Protein AF-A0A975JAB8-F1 (afdb_monomer_lite)

Foldseek 3Di:
DAQWFALVVLVVQLLDDPALCLLLLVLLLRVQWDWDQDPPVRATWTWRAQLDPDLLSVLVVSCVSQVLPPDSVSNSVSQVVCVVVVQWDQDPVRSTIIGPCRSCCVPRNIFGRAPVSRDNVLNPDTSLLNSVLSVVSSVCRDPVCVVVLKDKFQLVPCPDVNCSSNVDNPLVVSLVVCCVSQVVFWDWPLVVVLVVVLVVCVVPDDPVVSVVSNVRSSRMTITHGDPRRVHGPPPPCPLVNLLVVLCVLVVPLSVVLVVVLVPDDPLLVVQCDSQLSSLLSVLCVPPDPVVSVVLSVVVSVVSVVDNHDPHNNVVSNVSSVVVVVVD

Secondary structure (DSSP, 8-state):
--SEEEHHHHHHHHH--S-TTHHHHHHHHHHH-EEEE-TTT--EEEEEE-SS--HHHHHHHHHHH-TT---HHHHHHHHHHHHHTTSEEEETTTTEEEETT-GGGGTT-EEEPBGGGGSHHHHHS-HHHHHHHHHHHHHHHSHHHHHH-SEEEETT-TTSHHHHHHT-S-HHHHHHHHHHHHHHHEEE-HHHHHHHHHHHHHTTS-HHHHHHHHHHHTTEEEEEE-HHHH-BS-----HHHHHHHHHHHSHHHHHHHHHHHHTS-HHHHHHS-HHHHHHHHHHTTTS-HHHHHHHHHHHHHHHHH-S--S-HHHHHHHHHHHHHH--

Structure (mmCIF, N/CA/C/O backbone):
data_AF-A0A975JAB8-F1
#
_entry.id   AF-A0A975JAB8-F1
#
loop_
_atom_site.group_PDB
_atom_site.id
_atom_site.type_symbol
_atom_site.label_atom_id
_atom_site.label_alt_id
_atom_site.label_comp_id
_atom_site.label_asym_id
_atom_site.label_entity_id
_atom_site.label_seq_id
_atom_site.pdbx_PDB_ins_code
_atom_site.Cartn_x
_atom_site.Cartn_y
_atom_site.Cartn_z
_atom_site.occupancy
_atom_site.B_iso_or_equiv
_atom_site.auth_seq_id
_atom_site.auth_comp_id
_atom_site.auth_asym_id
_atom_site.auth_atom_id
_atom_site.pdbx_PDB_model_num
ATOM 1 N N . MET A 1 1 ? 7.481 4.146 -10.367 1.00 67.38 1 MET A N 1
ATOM 2 C CA . MET A 1 1 ? 7.227 3.716 -8.978 1.00 67.38 1 MET A CA 1
ATOM 3 C C . MET A 1 1 ? 5.938 4.337 -8.495 1.00 67.38 1 MET A C 1
ATOM 5 O O . MET A 1 1 ? 5.875 5.558 -8.348 1.00 67.38 1 MET A O 1
ATOM 9 N N . ALA A 1 2 ? 4.907 3.520 -8.295 1.00 77.56 2 ALA A N 1
ATOM 10 C CA . ALA A 1 2 ? 3.642 4.013 -7.774 1.00 77.56 2 ALA A CA 1
ATOM 11 C C . ALA A 1 2 ? 3.802 4.462 -6.313 1.00 77.56 2 ALA A C 1
ATOM 13 O O . ALA A 1 2 ? 4.520 3.863 -5.513 1.00 77.56 2 ALA A O 1
ATOM 14 N N . THR A 1 3 ? 3.120 5.547 -5.959 1.00 85.62 3 THR A N 1
ATOM 15 C CA . THR A 1 3 ? 3.057 6.080 -4.582 1.00 85.62 3 THR A CA 1
ATOM 16 C C . THR A 1 3 ? 1.686 5.852 -3.948 1.00 85.62 3 THR A C 1
ATOM 18 O O . THR A 1 3 ? 1.425 6.271 -2.819 1.00 85.62 3 THR A O 1
ATOM 21 N N . LYS A 1 4 ? 0.803 5.197 -4.697 1.00 91.31 4 LYS A N 1
ATOM 22 C CA . LYS A 1 4 ? -0.622 5.034 -4.452 1.00 91.31 4 LYS A CA 1
ATOM 23 C C . LYS A 1 4 ? -1.028 3.641 -4.918 1.00 91.31 4 LYS A C 1
ATOM 25 O O . LYS A 1 4 ? -0.353 3.100 -5.786 1.00 91.31 4 LYS A O 1
ATOM 30 N N . ILE A 1 5 ? -2.105 3.107 -4.357 1.00 93.62 5 ILE A N 1
ATOM 31 C CA . ILE A 1 5 ? -2.809 1.902 -4.824 1.00 93.62 5 ILE A CA 1
ATOM 32 C C . ILE A 1 5 ? -4.308 2.198 -4.906 1.00 93.62 5 ILE A C 1
ATOM 34 O O . ILE A 1 5 ? -4.789 3.071 -4.176 1.00 93.62 5 ILE A O 1
ATOM 38 N N . SER A 1 6 ? -5.039 1.499 -5.778 1.00 94.44 6 SER A N 1
ATOM 39 C CA . SER A 1 6 ? -6.499 1.634 -5.851 1.00 94.44 6 SER A CA 1
ATOM 40 C C . SER A 1 6 ? -7.159 1.185 -4.542 1.00 94.44 6 SER A C 1
ATOM 42 O O . SER A 1 6 ? -6.658 0.303 -3.833 1.00 94.44 6 SER A O 1
ATOM 44 N N . ILE A 1 7 ? -8.271 1.837 -4.193 1.00 93.12 7 ILE A N 1
ATOM 45 C CA . ILE A 1 7 ? -9.062 1.501 -3.000 1.00 93.12 7 ILE A CA 1
ATOM 46 C C . ILE A 1 7 ? -9.568 0.056 -3.067 1.00 93.12 7 ILE A C 1
ATOM 48 O O . ILE A 1 7 ? -9.472 -0.667 -2.076 1.00 93.12 7 ILE A O 1
ATOM 52 N N . ASP A 1 8 ? -10.014 -0.387 -4.238 1.00 92.94 8 ASP A N 1
ATOM 53 C CA . ASP A 1 8 ? -10.517 -1.742 -4.455 1.00 92.94 8 ASP A CA 1
ATOM 54 C C . ASP A 1 8 ? -9.488 -2.807 -4.094 1.00 92.94 8 ASP A C 1
ATOM 56 O O . ASP A 1 8 ? -9.777 -3.723 -3.321 1.00 92.94 8 ASP A O 1
ATOM 60 N N . HIS A 1 9 ? -8.247 -2.646 -4.553 1.00 94.12 9 HIS A N 1
ATOM 61 C CA . HIS A 1 9 ? -7.166 -3.532 -4.141 1.00 94.12 9 HIS A CA 1
ATOM 62 C C . HIS A 1 9 ? -6.904 -3.477 -2.646 1.00 94.12 9 HIS A C 1
ATOM 64 O O . HIS A 1 9 ? -6.699 -4.520 -2.026 1.00 94.12 9 HIS A O 1
ATOM 70 N N . ALA A 1 10 ? -6.909 -2.280 -2.053 1.00 92.50 10 ALA A N 1
ATOM 71 C CA . ALA A 1 10 ? -6.705 -2.151 -0.619 1.00 92.50 10 ALA A CA 1
ATOM 72 C C . ALA A 1 10 ? -7.740 -2.983 0.155 1.00 92.50 10 ALA A C 1
ATOM 74 O O . ALA A 1 10 ? -7.367 -3.735 1.054 1.00 92.50 10 ALA A O 1
ATOM 75 N N . LEU A 1 11 ? -9.014 -2.921 -0.239 1.00 91.81 11 LEU A N 1
ATOM 76 C CA . LEU A 1 11 ? -10.089 -3.686 0.388 1.00 91.81 11 LEU A CA 1
ATOM 77 C C . LEU A 1 11 ? -9.964 -5.194 0.129 1.00 91.81 11 LEU A C 1
ATOM 79 O O . LEU A 1 11 ? -10.059 -5.975 1.078 1.00 91.81 11 LEU A O 1
ATOM 83 N N . GLN A 1 12 ? -9.700 -5.613 -1.112 1.00 92.69 12 GLN A N 1
ATOM 84 C CA . GLN A 1 12 ? -9.538 -7.030 -1.465 1.00 92.69 12 GLN A CA 1
ATOM 85 C C . GLN A 1 12 ? -8.388 -7.686 -0.687 1.00 92.69 12 GLN A C 1
ATOM 87 O O . GLN A 1 12 ? -8.552 -8.756 -0.096 1.00 92.69 12 GLN A O 1
ATOM 92 N N . ILE A 1 13 ? -7.230 -7.024 -0.633 1.00 93.06 13 ILE A N 1
ATOM 93 C CA . ILE A 1 13 ? -6.029 -7.532 0.042 1.00 93.06 13 ILE A CA 1
ATOM 94 C C . ILE A 1 13 ? -6.221 -7.576 1.560 1.00 93.06 13 ILE A C 1
ATOM 96 O O . ILE A 1 13 ? -5.805 -8.533 2.212 1.00 93.06 13 ILE A O 1
ATOM 100 N N . VAL A 1 14 ? -6.872 -6.565 2.139 1.00 91.56 14 VAL A N 1
ATOM 101 C CA . VAL A 1 14 ? -7.159 -6.525 3.578 1.00 91.56 14 VAL A CA 1
ATOM 102 C C . VAL A 1 14 ? -8.147 -7.607 3.997 1.00 91.56 14 VAL A C 1
ATOM 104 O O . VAL A 1 14 ? -7.990 -8.197 5.069 1.00 91.56 14 VAL A O 1
ATOM 107 N N . LYS A 1 15 ? -9.161 -7.885 3.174 1.00 88.50 15 LYS A N 1
ATOM 108 C CA . LYS A 1 15 ? -10.188 -8.891 3.471 1.00 88.50 15 LYS A CA 1
ATOM 109 C C . LYS A 1 15 ? -9.686 -10.322 3.225 1.00 88.50 15 LYS A C 1
ATOM 111 O O . LYS A 1 15 ? -10.143 -11.235 3.913 1.00 88.50 15 LYS A O 1
ATOM 116 N N . ASN A 1 16 ? -8.681 -10.527 2.364 1.00 88.00 16 ASN A N 1
ATOM 117 C CA . ASN A 1 16 ? -8.061 -11.840 2.142 1.00 88.00 16 ASN A CA 1
ATOM 118 C C . ASN A 1 16 ? -7.331 -12.363 3.396 1.00 88.00 16 ASN A C 1
ATOM 120 O O . ASN A 1 16 ? -6.625 -11.623 4.083 1.00 88.00 16 ASN A O 1
ATOM 124 N N . ASN A 1 17 ? -7.504 -13.646 3.720 1.00 79.38 17 ASN A N 1
ATOM 125 C CA . ASN A 1 17 ? -6.961 -14.260 4.939 1.00 79.38 17 ASN A CA 1
ATOM 126 C C . ASN A 1 17 ? -5.954 -15.377 4.688 1.00 79.38 17 ASN A C 1
ATOM 128 O O . ASN A 1 17 ? -5.419 -15.923 5.650 1.00 79.38 17 ASN A O 1
ATOM 132 N N . ASP A 1 18 ? -5.688 -15.691 3.428 1.00 78.19 18 ASP A N 1
ATOM 133 C CA . ASP A 1 18 ? -4.977 -16.908 3.054 1.00 78.19 18 ASP A CA 1
ATOM 134 C C . ASP A 1 18 ? -3.487 -16.779 3.372 1.00 78.19 18 ASP A C 1
ATOM 136 O O . ASP A 1 18 ? -2.836 -17.740 3.781 1.00 78.19 18 ASP A O 1
ATOM 140 N N . HIS A 1 19 ? -2.936 -15.562 3.259 1.00 82.06 19 HIS A N 1
ATOM 141 C CA . HIS A 1 19 ? -1.524 -15.315 3.533 1.00 82.06 19 HIS A CA 1
ATOM 142 C C . HIS A 1 19 ? -1.248 -14.047 4.339 1.00 82.06 19 HIS A C 1
ATOM 144 O O . HIS A 1 19 ? -1.460 -12.916 3.911 1.00 82.06 19 HIS A O 1
ATOM 150 N N . HIS A 1 20 ? -0.612 -14.247 5.494 1.00 81.81 20 HIS A N 1
ATOM 151 C CA . HIS A 1 20 ? -0.299 -13.196 6.461 1.00 81.81 20 HIS A CA 1
ATOM 152 C C . HIS A 1 20 ? 0.729 -12.139 5.994 1.00 81.81 20 HIS A C 1
ATOM 154 O O . HIS A 1 20 ? 0.920 -11.137 6.684 1.00 81.81 20 HIS A O 1
ATOM 160 N N . LYS A 1 21 ? 1.419 -12.358 4.863 1.00 93.25 21 LYS A N 1
ATOM 161 C CA . LYS A 1 21 ? 2.354 -11.389 4.250 1.00 93.25 21 LYS A CA 1
ATOM 162 C C . LYS A 1 21 ? 1.867 -10.828 2.909 1.00 93.25 21 LYS A C 1
ATOM 164 O O . LYS A 1 21 ? 2.632 -10.161 2.215 1.00 93.25 21 LYS A O 1
ATOM 169 N N . LEU A 1 22 ? 0.613 -11.095 2.536 1.00 95.44 22 LEU A N 1
ATOM 170 C CA . LEU A 1 22 ? 0.056 -10.662 1.254 1.00 95.44 22 LEU A CA 1
ATOM 171 C C . LEU A 1 22 ? 0.097 -9.133 1.108 1.00 95.44 22 LEU A C 1
ATOM 173 O O . LEU A 1 22 ? 0.532 -8.637 0.073 1.00 95.44 22 LEU A O 1
ATOM 177 N N . ILE A 1 23 ? -0.261 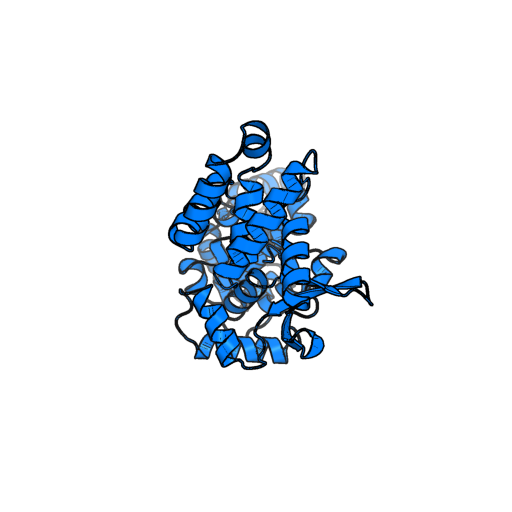-8.402 2.173 1.00 95.75 23 ILE A N 1
ATOM 178 C CA . ILE A 1 23 ? -0.204 -6.931 2.227 1.00 95.75 23 ILE A CA 1
ATOM 179 C C . ILE A 1 23 ? 1.218 -6.426 1.939 1.00 95.75 23 ILE A C 1
ATOM 181 O O . ILE A 1 23 ? 1.395 -5.499 1.153 1.00 95.75 23 ILE A O 1
ATOM 185 N N . ASP A 1 24 ? 2.240 -7.037 2.547 1.00 95.81 24 ASP A N 1
ATOM 186 C CA . ASP A 1 24 ? 3.639 -6.635 2.365 1.00 95.81 24 ASP A CA 1
ATOM 187 C C . ASP A 1 24 ? 4.082 -6.818 0.909 1.00 95.81 24 ASP A C 1
ATOM 189 O O . ASP A 1 24 ? 4.604 -5.894 0.287 1.00 95.81 24 ASP A O 1
ATOM 193 N N . VAL A 1 25 ? 3.837 -8.007 0.349 1.00 96.88 25 VAL A N 1
ATOM 194 C CA . VAL A 1 25 ? 4.240 -8.346 -1.022 1.0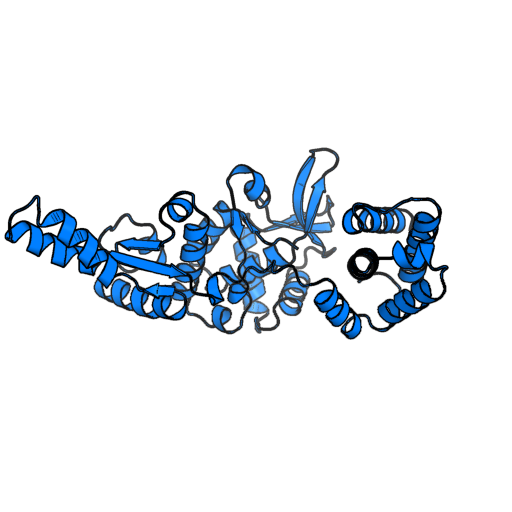0 96.88 25 VAL A CA 1
ATOM 195 C C . VAL A 1 25 ? 3.501 -7.475 -2.038 1.00 96.88 25 VAL A C 1
ATOM 197 O O . VAL A 1 25 ? 4.132 -6.942 -2.950 1.00 96.88 25 VAL A O 1
ATOM 200 N N . PHE A 1 26 ? 2.196 -7.267 -1.852 1.00 97.12 26 PHE A N 1
ATOM 201 C CA . PHE A 1 26 ? 1.394 -6.398 -2.710 1.00 97.12 26 PHE A CA 1
ATOM 202 C C . PHE A 1 26 ? 1.882 -4.943 -2.683 1.00 97.12 26 PHE A C 1
ATOM 204 O O . PHE A 1 26 ? 2.084 -4.339 -3.735 1.00 97.12 26 PHE A O 1
ATOM 211 N N . ASN A 1 27 ? 2.157 -4.391 -1.497 1.00 96.06 27 ASN A N 1
ATOM 212 C CA . ASN A 1 27 ? 2.673 -3.026 -1.374 1.00 96.06 27 ASN A CA 1
ATOM 213 C C . ASN A 1 27 ? 4.026 -2.854 -2.070 1.00 96.06 27 ASN A C 1
ATOM 215 O O . ASN A 1 27 ? 4.275 -1.814 -2.683 1.00 96.06 27 ASN A O 1
ATOM 219 N N . VAL A 1 28 ? 4.901 -3.863 -1.997 1.00 96.12 28 VAL A N 1
ATOM 220 C CA . VAL A 1 28 ? 6.184 -3.846 -2.711 1.00 96.12 28 VAL A CA 1
ATOM 221 C C . VAL A 1 28 ? 5.964 -3.880 -4.216 1.00 96.12 28 VAL A C 1
ATOM 223 O O . VAL A 1 28 ? 6.536 -3.033 -4.894 1.00 96.12 28 VAL A O 1
ATOM 226 N N . LEU A 1 29 ? 5.110 -4.773 -4.729 1.00 96.69 29 LEU A N 1
ATOM 227 C CA . LEU A 1 29 ? 4.748 -4.825 -6.153 1.00 96.69 29 LEU A CA 1
ATOM 228 C C . LEU A 1 29 ? 4.231 -3.472 -6.654 1.00 96.69 29 LEU A C 1
ATOM 230 O O . LEU A 1 29 ? 4.738 -2.940 -7.640 1.00 96.69 29 LEU A O 1
ATOM 234 N N . ALA A 1 30 ? 3.280 -2.878 -5.934 1.00 95.31 30 ALA A N 1
ATOM 235 C CA . ALA A 1 30 ? 2.747 -1.567 -6.269 1.00 95.31 30 ALA A CA 1
ATOM 236 C C . ALA A 1 30 ? 3.852 -0.502 -6.292 1.00 95.31 30 ALA A C 1
ATOM 238 O O . ALA A 1 30 ? 4.004 0.205 -7.288 1.00 95.31 30 ALA A O 1
ATOM 239 N N . LYS A 1 31 ? 4.690 -0.433 -5.248 1.00 93.38 31 LYS A N 1
ATOM 240 C CA . LYS A 1 31 ? 5.813 0.515 -5.171 1.00 93.38 31 LYS A CA 1
ATOM 241 C C . LYS A 1 31 ? 6.747 0.399 -6.378 1.00 93.38 31 LYS A C 1
ATOM 243 O O . LYS A 1 31 ? 7.151 1.423 -6.928 1.00 93.38 31 LYS A O 1
ATOM 248 N N . ILE A 1 32 ? 7.109 -0.819 -6.779 1.00 92.75 32 ILE A N 1
ATOM 249 C CA . ILE A 1 32 ? 8.094 -1.049 -7.847 1.00 92.75 32 ILE A CA 1
ATOM 250 C C . ILE A 1 32 ? 7.486 -0.939 -9.248 1.00 92.75 32 ILE A C 1
ATOM 252 O O . ILE A 1 32 ? 8.231 -0.784 -10.211 1.00 92.75 32 ILE A O 1
ATOM 256 N N . SER A 1 33 ? 6.155 -0.967 -9.362 1.00 92.56 33 SER A N 1
ATOM 257 C CA . SER A 1 33 ? 5.467 -0.804 -10.640 1.00 92.56 33 SER A CA 1
ATOM 258 C C . SER A 1 33 ? 5.686 0.585 -11.252 1.00 92.56 33 SER A C 1
ATOM 260 O O . SER A 1 33 ? 5.832 1.611 -10.565 1.00 92.56 33 SER A O 1
ATOM 262 N N . SER A 1 34 ? 5.707 0.614 -12.577 1.00 87.75 34 SER A N 1
ATOM 263 C CA . SER A 1 34 ? 5.726 1.817 -13.398 1.00 87.75 34 SER A CA 1
ATOM 264 C C . SER A 1 34 ? 4.388 1.963 -14.104 1.00 87.75 34 SER A C 1
ATOM 266 O O . SER A 1 34 ? 3.833 0.979 -14.586 1.00 87.75 34 SER A O 1
ATOM 268 N N . GLN A 1 35 ? 3.883 3.194 -14.151 1.00 86.56 35 GLN A N 1
ATOM 269 C CA . GLN A 1 35 ? 2.728 3.530 -14.969 1.00 86.56 35 GLN A CA 1
ATOM 270 C C . GLN A 1 35 ? 3.180 3.592 -16.428 1.00 86.56 35 GLN A C 1
ATOM 272 O O . GLN A 1 35 ? 4.141 4.293 -16.747 1.00 86.56 35 GLN A O 1
ATOM 277 N N . TYR A 1 36 ? 2.504 2.843 -17.282 1.00 82.50 36 TYR A N 1
ATOM 278 C CA . TYR A 1 36 ? 2.692 2.808 -18.721 1.00 82.50 36 TYR A CA 1
ATOM 279 C C . TYR A 1 36 ? 1.357 3.144 -19.368 1.00 82.50 36 TYR A C 1
ATOM 281 O O . TYR A 1 36 ? 0.350 2.541 -19.016 1.00 82.50 36 TYR A O 1
ATOM 289 N N . LYS A 1 37 ? 1.343 4.100 -20.291 1.00 81.88 37 LYS A N 1
ATOM 290 C CA . LYS A 1 37 ? 0.144 4.425 -21.055 1.00 81.88 37 LYS A CA 1
ATOM 291 C C . LYS A 1 37 ? 0.246 3.736 -22.406 1.00 81.88 37 LYS A C 1
ATOM 293 O O . LYS A 1 37 ? 1.224 3.953 -23.112 1.00 81.88 37 LYS A O 1
ATOM 298 N N . GLU A 1 38 ? -0.727 2.900 -22.729 1.00 78.31 38 GLU A N 1
ATOM 299 C CA . GLU A 1 38 ? -0.783 2.227 -24.025 1.00 78.31 38 GLU A CA 1
ATOM 300 C C . GLU A 1 38 ? -1.258 3.202 -25.104 1.00 78.31 38 GLU A C 1
ATOM 302 O O . GLU A 1 38 ? -2.258 3.898 -24.920 1.00 78.31 38 GLU A O 1
ATOM 307 N N . ASP A 1 39 ? -0.541 3.264 -26.225 1.00 75.25 39 ASP A N 1
ATOM 308 C CA . ASP A 1 39 ? -0.781 4.270 -27.263 1.00 75.25 39 ASP A CA 1
ATOM 309 C C . ASP A 1 39 ? -2.126 4.072 -27.983 1.00 75.25 39 ASP A C 1
ATOM 311 O O . ASP A 1 39 ? -2.816 5.050 -28.272 1.00 75.25 39 ASP A O 1
ATOM 315 N N . GLU A 1 40 ? -2.543 2.825 -28.214 1.00 77.00 40 GLU A N 1
ATOM 316 C CA . GLU A 1 40 ? -3.770 2.513 -28.959 1.00 77.00 40 GLU A CA 1
ATOM 317 C C . GLU A 1 40 ? -5.037 2.783 -28.141 1.00 77.00 40 GLU A C 1
ATOM 319 O O . GLU A 1 40 ? -5.957 3.462 -28.595 1.00 77.00 40 GLU A O 1
ATOM 324 N N . THR A 1 41 ? -5.091 2.264 -26.912 1.00 78.38 41 THR A N 1
ATOM 325 C CA . THR A 1 41 ? -6.294 2.345 -26.067 1.00 78.38 41 THR A CA 1
ATOM 326 C C . THR A 1 41 ? -6.291 3.547 -25.129 1.00 78.38 41 THR A C 1
ATOM 328 O O . THR A 1 41 ? -7.305 3.828 -24.488 1.00 78.38 41 THR A O 1
ATOM 331 N N . GLN A 1 42 ? -5.152 4.241 -25.013 1.00 79.12 42 GLN A N 1
ATOM 332 C CA . GLN A 1 42 ? -4.898 5.301 -24.034 1.00 79.12 42 GLN A CA 1
ATOM 333 C C . GLN A 1 42 ? -5.107 4.857 -22.576 1.00 79.12 42 GLN A C 1
ATOM 335 O O . GLN A 1 42 ? -5.239 5.710 -21.693 1.00 79.12 42 GLN A O 1
ATOM 340 N N . ARG A 1 43 ? -5.120 3.544 -22.310 1.00 79.31 43 ARG A N 1
ATOM 341 C CA . ARG A 1 43 ? -5.280 2.983 -20.967 1.00 79.31 43 ARG A CA 1
ATOM 342 C C . ARG A 1 43 ? -3.965 3.008 -20.207 1.00 79.31 43 ARG A C 1
ATOM 344 O O . ARG A 1 43 ? -2.892 2.781 -20.765 1.00 79.31 43 ARG A O 1
ATOM 351 N N . ASP A 1 44 ? -4.073 3.267 -18.911 1.00 83.75 44 ASP A N 1
ATOM 352 C CA . ASP A 1 44 ? -2.954 3.205 -17.986 1.00 83.75 44 ASP A CA 1
ATOM 353 C C . ASP A 1 44 ? -2.786 1.777 -17.454 1.00 83.75 44 ASP A C 1
ATOM 355 O O . ASP A 1 44 ? -3.711 1.164 -16.930 1.00 83.75 44 ASP A O 1
ATOM 359 N N . PHE A 1 45 ? -1.570 1.259 -17.549 1.00 85.75 45 PHE A N 1
ATOM 360 C CA . PHE A 1 45 ? -1.152 -0.029 -17.021 1.00 85.75 45 PHE A CA 1
ATOM 361 C C . PHE A 1 45 ? -0.089 0.166 -15.949 1.00 85.75 45 PHE A C 1
ATOM 363 O O . PHE A 1 45 ? 0.769 1.043 -16.043 1.00 85.75 45 PHE A O 1
ATOM 370 N N . PHE A 1 46 ? -0.104 -0.696 -14.938 1.00 92.19 46 PHE A N 1
ATOM 371 C CA . PHE A 1 46 ? 0.895 -0.697 -13.872 1.00 92.19 46 PHE A CA 1
ATOM 372 C C . PHE A 1 46 ? 1.748 -1.947 -13.994 1.00 92.19 46 PHE A C 1
ATOM 374 O O . PHE A 1 46 ? 1.296 -3.048 -13.682 1.00 92.19 46 PHE A O 1
ATOM 381 N N . ILE A 1 47 ? 2.971 -1.762 -14.487 1.00 91.19 47 ILE A N 1
ATOM 382 C CA . ILE A 1 47 ? 3.818 -2.841 -14.993 1.00 91.19 47 ILE A CA 1
ATOM 383 C C . ILE A 1 47 ? 5.110 -2.930 -14.189 1.00 91.19 47 ILE A C 1
ATOM 385 O O . ILE A 1 47 ? 5.723 -1.926 -13.823 1.00 91.19 47 ILE A O 1
ATOM 389 N N . ILE A 1 48 ? 5.549 -4.158 -13.946 1.00 93.44 48 ILE A N 1
ATOM 390 C CA . ILE A 1 48 ? 6.855 -4.504 -13.405 1.00 93.44 48 ILE A CA 1
ATOM 391 C C . ILE A 1 48 ? 7.597 -5.247 -14.511 1.00 93.44 48 ILE A C 1
ATOM 393 O O . ILE A 1 48 ? 7.330 -6.421 -14.778 1.00 93.44 48 ILE A O 1
ATOM 397 N N . PHE A 1 49 ? 8.510 -4.544 -15.177 1.00 86.12 49 PHE A N 1
ATOM 398 C CA . PHE A 1 49 ? 9.302 -5.115 -16.261 1.00 86.12 49 PHE A CA 1
ATOM 399 C C . PHE A 1 49 ? 10.234 -6.202 -15.722 1.00 86.12 49 PHE A C 1
ATOM 401 O O . PHE A 1 49 ? 11.049 -5.957 -14.830 1.00 86.12 49 PHE A O 1
ATOM 408 N N . SER A 1 50 ? 10.088 -7.412 -16.260 1.00 86.56 50 SER A N 1
ATOM 409 C CA . SER A 1 50 ? 10.913 -8.572 -15.905 1.00 86.56 50 SER A CA 1
ATOM 410 C C . SER A 1 50 ? 11.429 -9.337 -17.117 1.00 86.56 50 SER A C 1
ATOM 412 O O . SER A 1 50 ? 12.361 -10.115 -16.954 1.00 86.56 50 SER A O 1
ATOM 414 N N . HIS A 1 51 ? 10.831 -9.163 -18.304 1.00 85.81 51 HIS A N 1
ATOM 415 C CA . HIS A 1 51 ? 11.129 -9.930 -19.525 1.00 85.81 51 HIS A CA 1
ATOM 416 C C . HIS A 1 51 ? 10.979 -11.457 -19.380 1.00 85.81 51 HIS A C 1
ATOM 418 O O . HIS A 1 51 ? 11.401 -12.218 -20.242 1.00 85.81 51 HIS A O 1
ATOM 424 N N . THR A 1 52 ? 10.376 -11.914 -18.279 1.00 91.19 52 THR A N 1
ATOM 425 C CA . THR A 1 52 ? 10.043 -13.317 -18.023 1.00 91.19 52 THR A CA 1
ATOM 426 C C . THR A 1 52 ? 8.828 -13.422 -17.101 1.00 91.19 52 THR A C 1
ATOM 428 O O . THR A 1 52 ? 8.699 -12.666 -16.127 1.00 91.19 52 THR A O 1
ATOM 431 N N . ASP A 1 53 ? 7.980 -14.408 -17.378 1.00 93.50 53 ASP A N 1
ATOM 432 C CA . ASP A 1 53 ? 6.845 -14.872 -16.573 1.00 93.50 53 ASP A CA 1
ATOM 433 C C . ASP A 1 53 ? 7.272 -15.708 -15.347 1.00 93.50 53 ASP A C 1
ATOM 435 O O . ASP A 1 53 ? 6.453 -16.253 -14.606 1.00 93.50 53 ASP A O 1
ATOM 439 N N . SER A 1 54 ? 8.576 -15.810 -15.082 1.00 95.69 54 SER A N 1
ATOM 440 C CA . SER A 1 54 ? 9.098 -16.575 -13.959 1.00 95.69 54 SER A CA 1
ATOM 441 C C . SER A 1 54 ? 8.805 -15.900 -12.614 1.00 95.69 54 SER A C 1
ATOM 443 O O . SER A 1 54 ? 9.402 -14.877 -12.254 1.00 95.69 54 SER A O 1
ATOM 445 N N . LEU A 1 55 ? 7.978 -16.548 -11.786 1.00 96.38 55 LEU A N 1
ATOM 446 C CA . LEU A 1 55 ? 7.742 -16.146 -10.389 1.00 96.38 55 LEU A CA 1
ATOM 447 C C . LEU A 1 55 ? 9.027 -16.089 -9.558 1.00 96.38 55 LEU A C 1
ATOM 449 O O . LEU A 1 55 ? 9.126 -15.308 -8.608 1.00 96.38 55 LEU A O 1
ATOM 453 N N . TYR A 1 56 ? 10.024 -16.906 -9.902 1.00 94.31 56 TYR A N 1
ATOM 454 C CA . TYR A 1 56 ? 11.333 -16.868 -9.261 1.00 94.31 56 TYR A CA 1
ATOM 455 C C . TYR A 1 56 ? 12.044 -15.539 -9.526 1.00 94.31 56 TYR A C 1
ATOM 457 O O . TYR A 1 56 ? 12.574 -14.930 -8.592 1.00 94.31 56 TYR A O 1
ATOM 465 N N . HIS A 1 57 ? 12.019 -15.074 -10.776 1.00 92.81 57 HIS A N 1
ATOM 466 C CA . HIS A 1 57 ? 12.612 -13.798 -11.157 1.00 92.81 57 HIS A CA 1
ATOM 467 C C . HIS A 1 57 ? 11.878 -12.633 -10.483 1.00 92.81 57 HIS A C 1
ATOM 469 O O . HIS A 1 57 ? 12.516 -11.799 -9.839 1.00 92.81 57 HIS A O 1
ATOM 475 N N . LEU A 1 58 ? 10.541 -12.626 -10.514 1.00 95.31 58 LEU A N 1
ATOM 476 C CA . LEU A 1 58 ? 9.750 -11.605 -9.821 1.00 95.31 58 LEU A CA 1
ATOM 477 C C . LEU A 1 58 ? 10.025 -11.594 -8.307 1.00 95.31 58 LEU A C 1
ATOM 479 O O . LEU A 1 58 ? 10.218 -10.535 -7.709 1.00 95.31 58 LEU A O 1
ATOM 483 N N . SER A 1 59 ? 10.147 -12.773 -7.689 1.00 96.12 59 SER A N 1
ATOM 484 C CA . SER A 1 59 ? 10.501 -12.890 -6.270 1.00 96.12 59 SER A CA 1
ATOM 485 C C . SER A 1 59 ? 11.873 -12.286 -5.953 1.00 96.12 59 SER A C 1
ATOM 487 O O . SER A 1 59 ? 12.047 -11.690 -4.889 1.00 96.12 59 SER A O 1
ATOM 489 N N . LYS A 1 60 ? 12.855 -12.412 -6.858 1.00 92.94 60 LYS A N 1
ATOM 490 C CA . LYS A 1 60 ? 14.169 -11.766 -6.709 1.00 92.94 60 LYS A CA 1
ATOM 491 C C . LYS A 1 60 ? 14.068 -10.245 -6.773 1.00 92.94 60 LYS A C 1
ATOM 493 O O . LYS A 1 60 ? 14.699 -9.584 -5.950 1.00 92.94 60 LYS A O 1
ATOM 498 N N . ILE A 1 61 ? 13.276 -9.703 -7.701 1.00 92.69 61 ILE A N 1
ATOM 499 C CA . ILE A 1 61 ? 13.040 -8.254 -7.812 1.00 92.69 61 ILE A CA 1
ATOM 500 C C . ILE A 1 61 ? 12.435 -7.725 -6.504 1.00 92.69 61 ILE A C 1
ATOM 502 O O . ILE A 1 61 ? 12.972 -6.790 -5.912 1.00 92.69 61 ILE A O 1
ATOM 506 N N . ILE A 1 62 ? 11.385 -8.377 -5.995 1.00 95.00 62 ILE A N 1
ATOM 507 C CA . ILE A 1 62 ? 10.734 -8.010 -4.726 1.00 95.00 62 ILE A CA 1
ATOM 508 C C . ILE A 1 62 ? 11.731 -8.052 -3.569 1.00 95.00 62 ILE A C 1
ATOM 510 O O . ILE A 1 62 ? 11.818 -7.102 -2.798 1.00 95.00 62 ILE A O 1
ATOM 514 N N . LYS A 1 63 ? 12.526 -9.122 -3.461 1.00 93.12 63 LYS A N 1
ATOM 515 C CA . LYS A 1 63 ? 13.510 -9.271 -2.381 1.00 93.12 63 LYS A CA 1
ATOM 516 C C . LYS A 1 63 ? 14.625 -8.221 -2.445 1.00 93.12 63 LYS A C 1
ATOM 518 O O . LYS A 1 63 ? 15.102 -7.787 -1.402 1.00 93.12 63 LYS A O 1
ATOM 523 N N . LYS A 1 64 ? 15.027 -7.789 -3.645 1.00 90.50 64 LYS A N 1
ATOM 524 C CA . LYS A 1 64 ? 15.990 -6.692 -3.831 1.00 90.50 64 LYS A CA 1
ATOM 525 C C . LYS A 1 64 ? 15.429 -5.356 -3.330 1.00 90.50 64 LYS A C 1
ATOM 527 O O . LYS A 1 64 ? 16.159 -4.576 -2.730 1.00 90.50 64 LYS A O 1
ATOM 532 N N . GLU A 1 65 ? 14.142 -5.114 -3.556 1.00 88.56 65 GLU A N 1
ATOM 533 C CA . GLU A 1 65 ? 13.452 -3.872 -3.178 1.00 88.56 65 GLU A CA 1
ATOM 534 C C . GLU A 1 65 ? 12.961 -3.858 -1.720 1.00 88.56 65 GLU A C 1
ATOM 536 O O . GLU A 1 65 ? 12.756 -2.792 -1.132 1.00 88.56 65 GLU A O 1
ATOM 541 N N . ALA A 1 66 ? 12.799 -5.040 -1.126 1.00 92.06 66 ALA A N 1
ATOM 542 C CA . ALA A 1 66 ? 12.355 -5.264 0.242 1.00 92.06 66 ALA A CA 1
ATOM 543 C C . ALA A 1 66 ? 13.203 -6.361 0.921 1.00 92.06 66 ALA A C 1
ATOM 545 O O . ALA A 1 66 ? 12.720 -7.475 1.146 1.00 92.06 66 ALA A O 1
ATOM 546 N N . PRO A 1 67 ? 14.470 -6.066 1.275 1.00 89.50 67 PRO A N 1
ATOM 547 C CA . PRO A 1 67 ? 15.401 -7.060 1.822 1.00 89.50 67 PRO A CA 1
ATOM 548 C C . PRO A 1 67 ? 14.973 -7.625 3.186 1.00 89.50 67 PRO A C 1
ATOM 550 O O . PRO A 1 67 ? 15.398 -8.720 3.555 1.00 89.50 67 PRO A O 1
ATOM 553 N N . TYR A 1 68 ? 14.092 -6.924 3.908 1.00 90.25 68 TYR A N 1
ATOM 554 C CA . TYR A 1 68 ? 13.465 -7.410 5.141 1.00 90.25 68 TYR A CA 1
ATOM 555 C C . TYR A 1 68 ? 12.577 -8.652 4.920 1.00 90.25 68 TYR A C 1
ATOM 557 O O . TYR A 1 68 ? 12.377 -9.452 5.837 1.00 90.25 68 TYR A O 1
ATOM 565 N N . ILE A 1 69 ? 12.088 -8.887 3.694 1.00 92.25 69 ILE A N 1
ATOM 566 C CA . ILE A 1 69 ? 11.343 -10.103 3.344 1.00 92.25 69 ILE A CA 1
ATOM 567 C C . ILE A 1 69 ? 12.336 -11.240 3.069 1.00 92.25 69 ILE A C 1
ATOM 569 O O . ILE A 1 69 ? 12.779 -11.485 1.944 1.00 92.25 69 ILE A O 1
ATOM 573 N N . LYS A 1 70 ? 12.702 -11.968 4.127 1.00 85.94 70 LYS A N 1
ATOM 574 C CA . LYS A 1 70 ? 13.757 -12.995 4.059 1.00 85.94 70 LYS A CA 1
ATOM 575 C C . LYS A 1 70 ? 13.378 -14.200 3.185 1.00 85.94 70 LYS A C 1
ATOM 577 O O . LYS A 1 70 ? 14.208 -14.695 2.411 1.00 85.94 70 LYS A O 1
ATOM 582 N N . SER A 1 71 ? 12.135 -14.670 3.299 1.00 91.56 71 SER A N 1
ATOM 583 C CA . SER A 1 71 ? 11.669 -15.932 2.709 1.00 91.56 71 SER A CA 1
ATOM 584 C C . SER A 1 71 ? 11.167 -15.765 1.273 1.00 91.56 71 SER A C 1
ATOM 586 O O . SER A 1 71 ? 10.133 -15.147 1.022 1.00 91.56 71 SER A O 1
ATOM 588 N N . ARG A 1 72 ? 11.864 -16.399 0.320 1.00 92.81 72 ARG A N 1
ATOM 589 C CA . ARG A 1 72 ? 11.431 -16.477 -1.087 1.00 92.81 72 ARG A CA 1
ATOM 590 C C . ARG A 1 72 ? 10.131 -17.266 -1.238 1.00 92.81 72 ARG A C 1
ATOM 592 O O . ARG A 1 72 ? 9.283 -16.884 -2.039 1.00 92.81 72 ARG A O 1
ATOM 599 N N . THR A 1 73 ? 9.973 -18.341 -0.470 1.00 93.94 73 THR A N 1
ATOM 600 C CA . THR A 1 73 ? 8.768 -19.181 -0.479 1.00 93.94 73 THR A CA 1
ATOM 601 C C . THR A 1 73 ? 7.543 -18.367 -0.083 1.00 93.94 73 THR A C 1
ATOM 603 O O . THR A 1 73 ? 6.514 -18.440 -0.745 1.00 93.94 73 THR A O 1
ATOM 606 N N . THR A 1 74 ? 7.676 -17.510 0.933 1.00 93.81 74 THR A N 1
ATOM 607 C CA . THR A 1 74 ? 6.603 -16.605 1.360 1.00 93.81 74 THR A CA 1
ATOM 608 C C . THR A 1 74 ? 6.206 -15.641 0.246 1.00 93.81 74 THR A C 1
ATOM 610 O O . THR A 1 74 ? 5.016 -15.496 -0.020 1.00 93.81 74 THR A O 1
ATOM 613 N N . ILE A 1 75 ? 7.183 -15.038 -0.447 1.00 96.50 75 ILE A N 1
ATOM 614 C CA . ILE A 1 75 ? 6.916 -14.170 -1.605 1.00 96.50 75 ILE A CA 1
ATOM 615 C C . ILE A 1 75 ? 6.186 -14.956 -2.696 1.00 96.50 75 ILE A C 1
ATOM 617 O O . ILE A 1 75 ? 5.137 -14.528 -3.157 1.00 96.50 75 ILE A O 1
ATOM 621 N N . THR A 1 76 ? 6.702 -16.130 -3.065 1.00 96.25 76 THR A N 1
ATOM 622 C CA . THR A 1 76 ? 6.134 -16.957 -4.141 1.00 96.25 76 THR A CA 1
ATOM 623 C C . THR A 1 76 ? 4.687 -17.357 -3.845 1.00 96.25 76 THR A C 1
ATOM 625 O O . THR A 1 76 ? 3.848 -17.288 -4.737 1.00 96.25 76 THR A O 1
ATOM 628 N N . ASN A 1 77 ? 4.373 -17.725 -2.600 1.00 95.69 77 ASN A N 1
ATOM 629 C CA . ASN A 1 77 ? 3.006 -18.061 -2.200 1.00 95.69 77 ASN A CA 1
ATOM 630 C C . ASN A 1 77 ? 2.078 -16.847 -2.312 1.00 95.69 77 ASN A C 1
ATOM 632 O O . ASN A 1 77 ? 1.023 -16.958 -2.923 1.00 95.69 77 ASN A O 1
ATOM 636 N N . CYS A 1 78 ? 2.506 -15.674 -1.833 1.00 96.88 78 CYS A N 1
ATOM 637 C CA . CYS A 1 78 ? 1.719 -14.447 -1.980 1.00 96.88 78 CYS A CA 1
ATOM 638 C C . CYS A 1 78 ? 1.503 -14.078 -3.458 1.00 96.88 78 CYS A C 1
ATOM 640 O O . CYS A 1 78 ? 0.410 -13.667 -3.824 1.00 96.88 78 CYS A O 1
ATOM 642 N N . LEU A 1 79 ? 2.511 -14.258 -4.321 1.00 97.50 79 LEU A N 1
ATOM 643 C CA . LEU A 1 79 ? 2.372 -14.025 -5.762 1.00 97.50 79 LEU A CA 1
ATOM 644 C C . LEU A 1 79 ? 1.329 -14.949 -6.395 1.00 97.50 79 LEU A C 1
ATOM 646 O O . LEU A 1 79 ? 0.491 -14.478 -7.156 1.00 97.50 79 LEU A O 1
ATOM 650 N N . LYS A 1 80 ? 1.338 -16.241 -6.048 1.00 96.94 80 LYS A N 1
ATOM 651 C CA . LYS A 1 80 ? 0.309 -17.190 -6.500 1.00 96.94 80 LYS A CA 1
ATOM 652 C C . LYS A 1 80 ? -1.085 -16.765 -6.044 1.00 96.94 80 LYS A C 1
ATOM 654 O O . LYS A 1 80 ? -2.016 -16.809 -6.836 1.00 96.94 80 LYS A O 1
ATOM 659 N N . THR A 1 81 ? -1.228 -16.296 -4.806 1.00 97.00 81 THR A N 1
ATOM 660 C CA . THR A 1 81 ? -2.504 -15.766 -4.304 1.00 97.00 81 THR A CA 1
ATOM 661 C C . THR A 1 81 ? -2.965 -14.551 -5.096 1.00 97.00 81 THR A C 1
ATOM 663 O O . THR A 1 81 ? -4.120 -14.506 -5.492 1.00 97.00 81 THR A O 1
ATOM 666 N N . LEU A 1 82 ? -2.075 -13.600 -5.396 1.00 97.50 82 LEU A N 1
ATOM 667 C CA . LEU A 1 82 ? -2.415 -12.425 -6.208 1.00 97.50 82 LEU A CA 1
ATOM 668 C C . LEU A 1 82 ? -2.835 -12.795 -7.636 1.00 97.50 82 LEU A C 1
ATOM 670 O O . LEU A 1 82 ? -3.722 -12.149 -8.193 1.00 97.50 82 LEU A O 1
ATOM 674 N N . ILE A 1 83 ? -2.229 -13.836 -8.213 1.00 97.12 83 ILE A N 1
ATOM 675 C CA . ILE A 1 83 ? -2.635 -14.390 -9.511 1.00 97.12 83 ILE A CA 1
ATOM 676 C C . ILE A 1 83 ? -4.026 -15.019 -9.412 1.00 97.12 83 ILE A C 1
ATOM 678 O O . ILE A 1 83 ? -4.894 -14.708 -10.221 1.00 97.12 83 ILE A O 1
ATOM 682 N N . ASN A 1 84 ? -4.273 -15.836 -8.386 1.00 96.06 84 ASN A N 1
ATOM 683 C CA . ASN A 1 84 ? -5.581 -16.457 -8.161 1.00 96.06 84 ASN A CA 1
ATOM 684 C C . ASN A 1 84 ? -6.683 -15.419 -7.890 1.00 96.06 84 ASN A C 1
ATOM 686 O O . ASN A 1 84 ? -7.826 -15.618 -8.283 1.00 96.06 84 ASN A O 1
ATOM 690 N N . MET A 1 85 ? -6.338 -14.295 -7.255 1.00 95.69 85 MET A N 1
ATOM 691 C CA . MET A 1 85 ? -7.227 -13.145 -7.057 1.00 95.69 85 MET A CA 1
ATOM 692 C C . MET A 1 85 ? -7.423 -12.305 -8.328 1.00 95.69 85 MET A C 1
ATOM 694 O O . MET A 1 85 ? -8.147 -11.316 -8.286 1.00 95.69 85 MET A O 1
ATOM 698 N N . ASN A 1 86 ? -6.780 -12.661 -9.446 1.00 95.94 86 ASN A N 1
ATOM 699 C CA . ASN A 1 86 ? -6.817 -11.918 -10.707 1.00 95.94 86 ASN A CA 1
ATOM 700 C C . ASN A 1 86 ? -6.274 -10.477 -10.603 1.00 95.94 86 ASN A C 1
ATOM 702 O O . ASN A 1 86 ? -6.587 -9.627 -11.434 1.00 95.94 86 ASN A O 1
ATOM 706 N N . ILE A 1 87 ? -5.450 -10.202 -9.587 1.00 96.88 87 ILE A N 1
ATOM 707 C CA . ILE A 1 87 ? -4.799 -8.903 -9.369 1.00 96.88 87 ILE A CA 1
ATOM 708 C C . ILE A 1 87 ? -3.491 -8.831 -10.158 1.00 96.88 87 ILE A C 1
ATOM 710 O O . ILE A 1 87 ? -3.130 -7.779 -10.679 1.00 96.88 87 ILE A O 1
ATOM 714 N N . LEU A 1 88 ? -2.762 -9.944 -10.247 1.00 97.75 88 LEU A N 1
ATOM 715 C CA . LEU A 1 88 ? -1.454 -10.012 -10.889 1.00 97.75 88 LEU A CA 1
ATOM 716 C C . LEU A 1 88 ? -1.498 -10.977 -12.073 1.00 97.75 88 LEU A C 1
ATOM 718 O O . LEU A 1 88 ? -1.917 -12.119 -11.920 1.00 97.75 88 LEU A O 1
ATOM 722 N N . TYR A 1 89 ? -1.015 -10.553 -13.236 1.00 97.19 89 TYR A N 1
ATOM 723 C CA . TYR A 1 89 ? -0.852 -11.436 -14.393 1.00 97.19 89 TYR A CA 1
ATOM 724 C C . TYR A 1 89 ? 0.384 -11.047 -15.200 1.00 97.19 89 TYR A C 1
ATOM 726 O O . TYR A 1 89 ? 0.844 -9.908 -15.128 1.00 97.19 89 TYR A O 1
ATOM 734 N N . TYR A 1 90 ? 0.950 -11.989 -15.950 1.00 96.56 90 TYR A N 1
ATOM 735 C CA . TYR A 1 90 ? 2.035 -11.683 -16.876 1.00 96.56 90 TYR A CA 1
ATOM 736 C C . TYR A 1 90 ? 1.460 -11.318 -18.243 1.00 96.56 90 TYR A C 1
ATOM 738 O O . TYR A 1 90 ? 0.620 -12.046 -18.771 1.00 96.56 90 TYR A O 1
ATOM 746 N N . SER A 1 91 ? 1.903 -10.197 -18.810 1.00 91.50 91 SER A N 1
ATOM 747 C CA . SER A 1 91 ? 1.545 -9.789 -20.166 1.00 91.50 91 SER A CA 1
ATOM 748 C C . SER A 1 91 ? 2.761 -9.908 -21.075 1.00 91.50 91 SER A C 1
ATOM 750 O O . SER A 1 91 ? 3.766 -9.216 -20.890 1.00 91.50 91 SER A O 1
ATOM 752 N N . TYR A 1 92 ? 2.645 -10.778 -22.079 1.00 88.75 92 TYR A N 1
ATOM 753 C CA . TYR A 1 92 ? 3.672 -10.984 -23.098 1.00 88.75 92 TYR A CA 1
ATOM 754 C C . TYR A 1 92 ? 3.835 -9.764 -24.014 1.00 88.75 92 TYR A C 1
ATOM 756 O O . TYR A 1 92 ? 4.948 -9.474 -24.432 1.00 88.75 92 TYR A O 1
ATOM 764 N N . GLY A 1 93 ? 2.767 -8.996 -24.265 1.00 85.56 93 GLY A N 1
ATOM 765 C CA . GLY A 1 93 ? 2.836 -7.803 -25.121 1.00 85.56 93 GLY A CA 1
ATOM 766 C C . GLY A 1 93 ? 3.756 -6.709 -24.566 1.00 85.56 93 GLY A C 1
ATOM 767 O O . GLY A 1 93 ? 4.477 -6.060 -25.313 1.00 85.56 93 GLY A O 1
ATOM 768 N N . VAL A 1 94 ? 3.796 -6.556 -23.240 1.00 83.88 94 VAL A N 1
ATOM 769 C CA . VAL A 1 94 ? 4.653 -5.576 -22.540 1.00 83.88 94 VAL A CA 1
ATOM 770 C C . VAL A 1 94 ? 5.848 -6.226 -21.836 1.00 83.88 94 VAL A C 1
ATOM 772 O O . VAL A 1 94 ? 6.585 -5.552 -21.115 1.00 83.88 94 VAL A O 1
ATOM 775 N N . ASN A 1 95 ? 6.039 -7.539 -22.017 1.00 87.56 95 ASN A N 1
ATOM 776 C CA . ASN A 1 95 ? 7.100 -8.338 -21.400 1.00 87.56 95 ASN A CA 1
ATOM 777 C C . ASN A 1 95 ? 7.251 -8.103 -19.881 1.00 87.56 95 ASN A C 1
ATOM 779 O O . ASN A 1 95 ? 8.362 -8.002 -19.340 1.00 87.56 95 ASN A O 1
ATOM 783 N N . GLY A 1 96 ? 6.130 -8.022 -19.163 1.00 91.00 96 GLY A N 1
ATOM 784 C CA . GLY A 1 96 ? 6.119 -7.622 -17.758 1.00 91.00 96 GLY A CA 1
ATOM 785 C C . GLY A 1 96 ? 4.916 -8.120 -16.967 1.00 91.00 96 GLY A C 1
ATOM 786 O O . GLY A 1 96 ? 3.887 -8.514 -17.513 1.00 91.00 96 GLY A O 1
ATOM 787 N N . TRP A 1 97 ? 5.057 -8.080 -15.644 1.00 96.50 97 TRP A N 1
ATOM 788 C CA . TRP A 1 97 ? 3.972 -8.383 -14.715 1.00 96.50 97 TRP A CA 1
ATOM 789 C C . TRP A 1 97 ? 3.085 -7.162 -14.524 1.00 96.50 97 TRP A C 1
ATOM 791 O O . TRP A 1 97 ? 3.572 -6.099 -14.145 1.00 96.50 97 TRP A O 1
ATOM 801 N N . VAL A 1 98 ? 1.790 -7.322 -14.755 1.00 95.38 98 VAL A N 1
ATOM 802 C CA . VAL A 1 98 ? 0.800 -6.251 -14.708 1.00 95.38 98 VAL A CA 1
ATOM 803 C C . VAL A 1 98 ? -0.079 -6.405 -13.472 1.00 95.38 98 VAL A C 1
ATOM 805 O O . VAL A 1 98 ? -0.562 -7.499 -13.173 1.00 95.38 98 VAL A O 1
ATOM 808 N N . ILE A 1 99 ? -0.301 -5.293 -12.770 1.00 96.75 99 ILE A N 1
ATOM 809 C CA . ILE A 1 99 ? -1.267 -5.189 -11.673 1.00 96.75 99 ILE A CA 1
ATOM 810 C C . ILE A 1 99 ? -2.600 -4.712 -12.267 1.00 96.75 99 ILE A C 1
ATOM 812 O O . ILE A 1 99 ? -2.764 -3.531 -12.575 1.00 96.75 99 ILE A O 1
ATOM 816 N N . ARG A 1 100 ? -3.534 -5.641 -12.480 1.00 95.06 100 ARG A N 1
ATOM 817 C CA . ARG A 1 100 ? -4.860 -5.387 -13.071 1.00 95.06 100 ARG A CA 1
ATOM 818 C C . ARG A 1 100 ? -5.703 -4.508 -12.150 1.00 95.06 100 ARG A C 1
ATOM 820 O O . ARG A 1 100 ? -5.741 -4.808 -10.975 1.00 95.06 100 ARG A O 1
ATOM 827 N N . GLY A 1 101 ? -6.411 -3.493 -12.657 1.00 91.50 101 GLY A N 1
ATOM 828 C CA . GLY A 1 101 ? -7.336 -2.665 -11.855 1.00 91.50 101 GLY A CA 1
ATOM 829 C C . GLY A 1 101 ? -6.641 -1.638 -10.955 1.00 91.50 101 GLY A C 1
ATOM 830 O O . GLY A 1 101 ? -7.229 -1.059 -10.041 1.00 91.50 101 GLY A O 1
ATOM 831 N N . MET A 1 102 ? -5.343 -1.434 -11.162 1.00 92.19 102 MET A N 1
ATOM 832 C CA . MET A 1 102 ? -4.571 -0.432 -10.437 1.00 92.19 102 MET A CA 1
ATOM 833 C C . MET A 1 102 ? -4.860 0.984 -10.963 1.00 92.19 102 MET A C 1
ATOM 835 O O . MET A 1 102 ? -4.803 1.950 -10.207 1.00 92.19 102 MET A O 1
ATOM 839 N N . ASP A 1 103 ? -5.236 1.092 -12.235 1.00 89.25 103 ASP A N 1
ATOM 840 C CA . ASP A 1 103 ? -5.709 2.283 -12.939 1.00 89.25 103 ASP A CA 1
ATOM 841 C C . ASP A 1 103 ? -7.021 2.851 -12.383 1.00 89.25 103 ASP A C 1
ATOM 843 O O . ASP A 1 103 ? -7.197 4.070 -12.398 1.00 89.25 103 ASP A O 1
ATOM 847 N N . ASN A 1 104 ? -7.858 2.026 -11.741 1.00 90.69 104 ASN A N 1
ATOM 848 C CA . ASN A 1 104 ? -9.039 2.480 -10.990 1.00 90.69 104 ASN A CA 1
ATOM 849 C C . ASN A 1 104 ? -8.709 3.561 -9.952 1.00 90.69 104 ASN A C 1
ATOM 851 O O . ASN A 1 104 ? -9.561 4.354 -9.562 1.00 90.69 104 ASN A O 1
ATOM 855 N N . MET A 1 105 ? -7.450 3.656 -9.514 1.00 89.50 105 MET A N 1
ATOM 856 C CA . MET A 1 105 ? -7.010 4.715 -8.610 1.00 89.50 105 MET A CA 1
ATOM 857 C C . MET A 1 105 ? -7.217 6.137 -9.171 1.00 89.50 105 MET A C 1
ATOM 859 O O . MET A 1 105 ? -7.227 7.104 -8.403 1.00 89.50 105 MET A O 1
ATOM 863 N N . LEU A 1 106 ? -7.345 6.263 -10.497 1.00 84.88 106 LEU A N 1
ATOM 864 C CA . LEU A 1 106 ? -7.592 7.510 -11.219 1.00 84.88 106 LEU A CA 1
ATOM 865 C C . LEU A 1 106 ? -9.073 7.920 -11.192 1.00 84.88 106 LEU A C 1
ATOM 867 O O . LEU A 1 106 ? -9.363 9.112 -11.274 1.00 84.88 106 LEU A O 1
ATOM 871 N N . THR A 1 107 ? -9.991 6.963 -11.045 1.00 85.62 107 THR A N 1
ATOM 872 C CA . THR A 1 107 ? -11.447 7.171 -11.134 1.00 85.62 107 THR A CA 1
ATOM 873 C C . THR A 1 107 ? -12.157 6.953 -9.797 1.00 85.62 107 THR A C 1
ATOM 875 O O . THR A 1 107 ? -12.901 7.817 -9.339 1.00 85.62 107 THR A O 1
ATOM 878 N N . GLU A 1 108 ? -11.894 5.830 -9.135 1.00 85.31 108 GLU A N 1
ATOM 879 C CA . GLU A 1 108 ? -12.558 5.379 -7.900 1.00 85.31 108 GLU A CA 1
ATOM 880 C C . GLU A 1 108 ? -11.828 5.857 -6.637 1.00 85.31 108 GLU A C 1
ATOM 882 O O . GLU A 1 108 ? -12.380 5.894 -5.535 1.00 85.31 108 GLU A O 1
ATOM 887 N N . GLY A 1 109 ? -10.585 6.304 -6.807 1.00 87.81 109 GLY A N 1
ATOM 888 C CA . GLY A 1 109 ? -9.754 6.847 -5.748 1.00 87.81 109 GLY A CA 1
ATOM 889 C C . GLY A 1 109 ? -8.721 5.857 -5.228 1.00 87.81 109 GLY A C 1
ATOM 890 O O . GLY A 1 109 ? -8.621 4.699 -5.631 1.00 87.81 109 GLY A O 1
ATOM 891 N N . TYR A 1 110 ? -7.880 6.357 -4.330 1.00 92.25 110 TYR A N 1
ATOM 892 C CA . TYR A 1 110 ? -6.631 5.697 -3.989 1.00 92.25 110 TYR A CA 1
ATOM 893 C C . TYR A 1 110 ? -6.323 5.781 -2.504 1.00 92.25 110 TYR A C 1
ATOM 895 O O . TYR A 1 110 ? -6.762 6.707 -1.818 1.00 92.25 110 TYR A O 1
ATOM 903 N N . ILE A 1 111 ? -5.475 4.867 -2.038 1.00 92.56 111 ILE A N 1
ATOM 904 C CA . ILE A 1 111 ? -4.777 5.012 -0.763 1.00 92.56 111 ILE A CA 1
ATOM 905 C C . ILE A 1 111 ? -3.301 5.308 -1.014 1.00 92.56 111 ILE A C 1
ATOM 907 O O . ILE A 1 111 ? -2.691 4.803 -1.957 1.00 92.56 111 ILE A O 1
ATOM 911 N N . GLU A 1 112 ? -2.718 6.180 -0.195 1.00 90.38 112 GLU A N 1
ATOM 912 C CA . GLU A 1 112 ? -1.291 6.494 -0.281 1.00 90.38 112 GLU A CA 1
ATOM 913 C C . GLU A 1 112 ? -0.458 5.386 0.358 1.00 90.38 112 GLU A C 1
ATOM 915 O O . GLU A 1 112 ? -0.694 4.997 1.504 1.00 90.38 112 GLU A O 1
ATOM 920 N N . LEU A 1 113 ? 0.585 4.939 -0.340 1.00 91.25 113 LEU A N 1
ATOM 921 C CA . LEU A 1 113 ? 1.560 4.035 0.250 1.00 91.25 113 LEU A CA 1
ATOM 922 C C . LEU A 1 113 ? 2.411 4.812 1.277 1.00 91.25 113 LEU A C 1
ATOM 924 O O . LEU A 1 113 ? 3.069 5.812 0.963 1.00 91.25 113 LEU A O 1
ATOM 928 N N . ARG A 1 114 ? 2.391 4.363 2.535 1.00 91.62 114 ARG A N 1
ATOM 929 C CA . ARG A 1 114 ? 3.131 4.975 3.654 1.00 91.62 114 ARG A CA 1
ATOM 930 C C . ARG A 1 114 ? 4.499 4.324 3.827 1.00 91.62 114 ARG A C 1
ATOM 932 O O . ARG A 1 114 ? 4.646 3.135 3.557 1.00 91.62 114 ARG A O 1
ATOM 939 N N . LYS A 1 115 ? 5.491 5.068 4.334 1.00 91.19 115 LYS A N 1
ATOM 940 C CA . LYS A 1 115 ? 6.844 4.522 4.577 1.00 91.19 115 LYS A CA 1
ATOM 941 C C . LYS A 1 115 ? 6.826 3.327 5.526 1.00 91.19 115 LYS A C 1
ATOM 943 O O . LYS A 1 115 ? 7.552 2.366 5.290 1.00 91.19 115 LYS A O 1
ATOM 948 N N . ILE A 1 116 ? 5.967 3.365 6.549 1.00 91.75 116 ILE A N 1
ATOM 949 C CA . ILE A 1 116 ? 5.858 2.301 7.554 1.00 91.75 116 ILE A CA 1
ATOM 950 C C . ILE A 1 116 ? 5.607 0.921 6.932 1.00 91.75 116 ILE A C 1
ATOM 952 O O . ILE A 1 116 ? 6.170 -0.054 7.420 1.00 91.75 116 ILE A O 1
ATOM 956 N N . PHE A 1 117 ? 4.872 0.835 5.815 1.00 93.81 117 PHE A N 1
ATOM 957 C CA . PHE A 1 117 ? 4.577 -0.429 5.124 1.00 93.81 117 PHE A CA 1
ATOM 958 C C . PHE A 1 117 ? 5.815 -1.133 4.558 1.00 93.81 117 PHE A C 1
ATOM 960 O O . PHE A 1 117 ? 5.735 -2.301 4.195 1.00 93.81 117 PHE A O 1
ATOM 967 N N . PHE A 1 118 ? 6.955 -0.438 4.495 1.00 93.69 118 PHE A N 1
ATOM 968 C CA . PHE A 1 118 ? 8.209 -0.938 3.938 1.00 93.69 118 PHE A CA 1
ATOM 969 C C . PHE A 1 118 ? 9.297 -1.098 5.003 1.00 93.69 118 PHE A C 1
ATOM 971 O O . PHE A 1 118 ? 10.474 -0.871 4.727 1.00 93.69 118 PHE A O 1
ATOM 978 N N . THR A 1 119 ? 8.902 -1.442 6.229 1.00 92.31 119 THR A N 1
ATOM 979 C CA . THR A 1 119 ? 9.806 -1.578 7.378 1.00 92.31 119 THR A CA 1
ATOM 980 C C . THR A 1 119 ? 9.751 -2.981 7.975 1.00 92.31 119 THR A C 1
ATOM 982 O O . THR A 1 119 ? 8.716 -3.645 7.918 1.00 92.31 119 THR A O 1
ATOM 985 N N . ASP A 1 120 ? 10.834 -3.396 8.639 1.00 91.81 120 ASP A N 1
ATOM 986 C CA . ASP A 1 120 ? 10.859 -4.619 9.455 1.00 91.81 120 ASP A CA 1
ATOM 987 C C . ASP A 1 120 ? 9.779 -4.611 10.546 1.00 91.81 120 ASP A C 1
ATOM 989 O O . ASP A 1 120 ? 9.218 -5.653 10.880 1.00 91.81 120 ASP A O 1
ATOM 993 N N . ILE A 1 121 ? 9.456 -3.430 11.087 1.00 90.62 121 ILE A N 1
ATOM 994 C CA . ILE A 1 121 ? 8.419 -3.270 12.112 1.00 90.62 121 ILE A CA 1
ATOM 995 C C . ILE A 1 121 ? 7.067 -3.715 11.556 1.00 90.62 121 ILE A C 1
ATOM 997 O O . ILE A 1 121 ? 6.410 -4.554 12.164 1.00 90.62 121 ILE A O 1
ATOM 1001 N N . PHE A 1 122 ? 6.670 -3.198 10.390 1.00 92.75 122 PHE A N 1
ATOM 1002 C CA . PHE A 1 122 ? 5.428 -3.610 9.738 1.00 92.75 122 PHE A CA 1
ATOM 1003 C C . PHE A 1 122 ? 5.483 -5.062 9.276 1.00 92.75 122 PHE A C 1
ATOM 1005 O O . PHE A 1 122 ? 4.528 -5.809 9.481 1.00 92.75 122 PHE A O 1
ATOM 1012 N N . TYR A 1 123 ? 6.617 -5.503 8.725 1.00 93.25 123 TYR A N 1
ATOM 1013 C CA . TYR A 1 123 ? 6.776 -6.882 8.282 1.00 93.25 123 TYR A CA 1
ATOM 1014 C C . TYR A 1 123 ? 6.567 -7.892 9.416 1.00 93.25 123 TYR A C 1
ATOM 1016 O O . TYR A 1 123 ? 5.940 -8.926 9.182 1.00 93.25 123 TYR A O 1
ATOM 1024 N N . ASN A 1 124 ? 7.016 -7.600 10.636 1.00 91.75 124 ASN A N 1
ATOM 1025 C CA . ASN A 1 124 ? 6.946 -8.528 11.768 1.00 91.75 124 ASN A CA 1
ATOM 1026 C C . ASN A 1 124 ? 5.658 -8.442 12.606 1.00 91.75 124 ASN A C 1
ATOM 1028 O O . ASN A 1 124 ? 5.483 -9.256 13.507 1.00 91.75 124 ASN A O 1
ATOM 1032 N N . MET A 1 125 ? 4.734 -7.527 12.297 1.00 90.25 125 MET A N 1
ATOM 1033 C CA . MET A 1 125 ? 3.409 -7.497 12.934 1.00 90.25 125 MET A CA 1
ATOM 1034 C C . MET A 1 125 ? 2.621 -8.788 12.691 1.00 90.25 125 MET A C 1
ATOM 1036 O O . MET A 1 125 ? 2.773 -9.444 11.648 1.00 90.25 125 MET A O 1
ATOM 1040 N N . ASN A 1 126 ? 1.720 -9.113 13.622 1.00 88.06 126 ASN A N 1
ATOM 1041 C CA . ASN A 1 126 ? 0.732 -10.159 13.371 1.00 88.06 126 ASN A CA 1
ATOM 1042 C C . ASN A 1 126 ? -0.283 -9.706 12.303 1.00 88.06 126 ASN A C 1
ATOM 1044 O O . ASN A 1 126 ? -0.400 -8.526 11.974 1.00 88.06 126 ASN A O 1
ATOM 1048 N N . ILE A 1 127 ? -1.000 -10.657 11.703 1.00 88.06 127 ILE A N 1
ATOM 1049 C CA . ILE A 1 127 ? -1.869 -10.359 10.555 1.00 88.06 127 ILE A CA 1
ATOM 1050 C C . ILE A 1 127 ? -2.994 -9.375 10.902 1.00 88.06 127 ILE A C 1
ATOM 1052 O O . ILE A 1 127 ? -3.283 -8.475 10.117 1.00 88.06 127 ILE A O 1
ATOM 1056 N N . THR A 1 128 ? -3.582 -9.497 12.091 1.00 86.94 128 THR A N 1
ATOM 1057 C CA . THR A 1 128 ? -4.657 -8.616 12.560 1.00 86.94 128 THR A CA 1
ATOM 1058 C C . THR A 1 128 ? -4.164 -7.178 12.721 1.00 86.94 128 THR A C 1
ATOM 1060 O O . THR A 1 128 ? -4.808 -6.253 12.236 1.00 86.94 128 THR A O 1
ATOM 1063 N N . GLU A 1 129 ? -2.982 -6.988 13.313 1.00 87.94 129 GLU A N 1
ATOM 1064 C CA . GLU A 1 129 ? -2.286 -5.699 13.403 1.00 87.94 129 GLU A CA 1
ATOM 1065 C C . GLU A 1 129 ? -2.065 -5.053 12.048 1.00 87.94 129 GLU A C 1
ATOM 1067 O O . GLU A 1 129 ? -2.410 -3.887 11.852 1.00 87.94 129 GLU A O 1
ATOM 1072 N N . LYS A 1 130 ? -1.520 -5.815 11.096 1.00 90.88 130 LYS A N 1
ATOM 1073 C CA . LYS A 1 130 ? -1.260 -5.301 9.750 1.00 90.88 130 LYS A CA 1
ATOM 1074 C C . LYS A 1 130 ? -2.537 -4.853 9.071 1.00 90.88 130 LYS A C 1
ATOM 1076 O O . LYS A 1 130 ? -2.560 -3.775 8.484 1.00 90.88 130 LYS A O 1
ATOM 1081 N N . LYS A 1 131 ? -3.587 -5.673 9.149 1.00 91.81 131 LYS A N 1
ATOM 1082 C CA . LYS A 1 131 ? -4.883 -5.363 8.548 1.00 91.81 131 LYS A CA 1
ATOM 1083 C C . LYS A 1 131 ? -5.502 -4.131 9.183 1.00 91.81 131 LYS A C 1
ATOM 1085 O O . LYS A 1 131 ? -5.896 -3.239 8.447 1.00 91.81 131 LYS A O 1
ATOM 1090 N N . ALA A 1 132 ? -5.518 -4.041 10.512 1.00 90.88 132 ALA A N 1
ATOM 1091 C CA . ALA A 1 132 ? -6.032 -2.873 11.219 1.00 90.88 132 ALA A CA 1
ATOM 1092 C C . ALA A 1 132 ? -5.266 -1.604 10.831 1.00 90.88 132 ALA A C 1
ATOM 1094 O O . ALA A 1 132 ? -5.876 -0.601 10.478 1.00 90.88 132 ALA A O 1
ATOM 1095 N N . LEU A 1 133 ? -3.933 -1.656 10.810 1.00 91.88 133 LEU A N 1
ATOM 1096 C CA . LEU A 1 133 ? -3.107 -0.511 10.441 1.00 91.88 133 LEU A CA 1
ATOM 1097 C C . LEU A 1 133 ? -3.299 -0.091 8.978 1.00 91.88 133 LEU A C 1
ATOM 1099 O O . LEU A 1 133 ? -3.412 1.096 8.673 1.00 91.88 133 LEU A O 1
ATOM 1103 N N . PHE A 1 134 ? -3.335 -1.054 8.063 1.00 93.50 134 PHE A N 1
ATOM 1104 C CA . PHE A 1 134 ? -3.516 -0.786 6.643 1.00 93.50 134 PHE A CA 1
ATOM 1105 C C . PHE A 1 134 ? -4.934 -0.275 6.343 1.00 93.50 134 PHE A C 1
ATOM 1107 O O . PHE A 1 134 ? -5.097 0.688 5.594 1.00 93.50 134 PHE A O 1
ATOM 1114 N N . TYR A 1 135 ? -5.949 -0.834 7.005 1.00 93.19 135 TYR A N 1
ATOM 1115 C CA . TYR A 1 135 ? -7.333 -0.372 6.926 1.00 93.19 135 TYR A CA 1
ATOM 1116 C C . TYR A 1 135 ? -7.512 1.033 7.529 1.00 93.19 135 TYR A C 1
ATOM 1118 O O . TYR A 1 135 ? -8.183 1.873 6.934 1.00 93.19 135 TYR A O 1
ATOM 1126 N N . SER A 1 136 ? -6.815 1.364 8.624 1.00 91.94 136 SER A N 1
ATOM 1127 C CA . SER A 1 136 ? -6.746 2.740 9.142 1.00 91.94 136 SER A CA 1
ATOM 1128 C C . SER A 1 136 ? -6.225 3.729 8.094 1.00 91.94 136 SER A C 1
ATOM 1130 O O . SER A 1 136 ? -6.777 4.816 7.931 1.00 91.94 136 SER A O 1
ATOM 1132 N N . VAL A 1 137 ? -5.179 3.362 7.345 1.00 92.00 137 VAL A N 1
ATOM 1133 C CA . VAL A 1 137 ? -4.633 4.207 6.267 1.00 92.00 137 VAL A CA 1
ATOM 1134 C C . VAL A 1 137 ? -5.603 4.328 5.087 1.00 92.00 137 VAL A C 1
ATOM 1136 O O . VAL A 1 137 ? -5.684 5.396 4.469 1.00 92.00 137 VAL A O 1
ATOM 1139 N N . TYR A 1 138 ? -6.371 3.277 4.794 1.00 92.75 138 TYR A N 1
ATOM 1140 C CA . TYR A 1 138 ? -7.489 3.364 3.857 1.00 92.75 138 TYR A CA 1
ATOM 1141 C C . TYR A 1 138 ? -8.530 4.387 4.328 1.00 92.75 138 TYR A C 1
ATOM 1143 O O . TYR A 1 138 ? -8.828 5.318 3.577 1.00 92.75 138 TYR A O 1
ATOM 1151 N N . ILE A 1 139 ? -8.992 4.304 5.582 1.00 91.94 139 ILE A N 1
ATOM 1152 C CA . ILE A 1 139 ? -9.955 5.259 6.155 1.00 91.94 139 ILE A CA 1
ATOM 1153 C C . ILE A 1 139 ? -9.443 6.689 6.012 1.00 91.94 139 ILE A C 1
ATOM 1155 O O . ILE A 1 139 ? -10.194 7.556 5.568 1.00 91.94 139 ILE A O 1
ATOM 1159 N N . MET A 1 140 ? -8.156 6.931 6.286 1.00 90.25 140 MET A N 1
ATOM 1160 C CA . MET A 1 140 ? -7.527 8.249 6.123 1.00 90.25 140 MET A CA 1
ATOM 1161 C C . MET A 1 140 ? -7.637 8.832 4.705 1.00 90.25 140 MET A C 1
ATOM 1163 O O . MET A 1 140 ? -7.512 10.043 4.521 1.00 90.25 140 MET A O 1
ATOM 1167 N N . SER A 1 141 ? -7.848 7.985 3.699 1.00 86.88 141 SER A N 1
ATOM 1168 C CA . SER A 1 141 ? -7.969 8.380 2.293 1.00 86.88 141 SER A CA 1
ATOM 1169 C C . SER A 1 141 ? -9.424 8.665 1.877 1.00 86.88 141 SER A C 1
ATOM 1171 O O . SER A 1 141 ? -9.657 9.305 0.848 1.00 86.88 141 SER A O 1
ATOM 1173 N N . THR A 1 142 ? -10.407 8.269 2.695 1.00 86.44 142 THR A N 1
ATOM 1174 C CA . THR A 1 142 ? -11.845 8.465 2.437 1.00 86.44 142 THR A CA 1
ATOM 1175 C C . THR A 1 142 ? -12.297 9.918 2.631 1.00 86.44 142 THR A C 1
ATOM 1177 O O . THR A 1 142 ? -11.677 10.701 3.357 1.00 86.44 142 THR A O 1
ATOM 1180 N N . LYS A 1 143 ? -13.430 10.295 2.017 1.00 83.06 143 LYS A N 1
ATOM 1181 C CA . LYS A 1 143 ? -14.048 11.623 2.213 1.00 83.06 143 LYS A CA 1
ATOM 1182 C C . LYS A 1 143 ? -14.430 11.875 3.679 1.00 83.06 143 LYS A C 1
ATOM 1184 O O . LYS A 1 143 ? -14.213 12.980 4.165 1.00 83.06 143 LYS A O 1
ATOM 1189 N N . GLY A 1 144 ? -14.933 10.856 4.381 1.00 80.75 144 GLY A N 1
ATOM 1190 C CA . GLY A 1 144 ? -15.350 10.968 5.785 1.00 80.75 144 GLY A CA 1
ATOM 1191 C C . GLY A 1 144 ? -14.198 11.309 6.732 1.00 80.75 144 GLY A C 1
ATOM 1192 O O . GLY A 1 144 ? -14.358 12.110 7.648 1.00 80.75 144 GLY A O 1
ATOM 1193 N N . TYR A 1 145 ? -12.997 10.787 6.478 1.00 85.12 145 TYR A N 1
ATOM 1194 C CA . TYR A 1 145 ? -11.832 11.204 7.253 1.00 85.12 145 TYR A CA 1
ATOM 1195 C C . TYR A 1 145 ? -11.408 12.642 6.936 1.00 85.12 145 TYR A C 1
ATOM 1197 O O . TYR A 1 145 ? -10.992 13.365 7.834 1.00 85.12 145 TYR A O 1
ATOM 1205 N N . LYS A 1 146 ? -11.518 13.101 5.683 1.00 82.62 146 LYS A N 1
ATOM 1206 C CA . LYS A 1 146 ? -11.134 14.480 5.321 1.00 82.62 146 LYS A CA 1
ATOM 1207 C C . LYS A 1 146 ? -11.960 15.535 6.065 1.00 82.62 146 LYS A C 1
ATOM 1209 O O . LYS A 1 146 ? -11.416 16.594 6.368 1.00 82.62 146 LYS A O 1
ATOM 1214 N N . SER A 1 147 ? -13.226 15.244 6.378 1.00 83.00 147 SER A N 1
ATOM 1215 C CA . SER A 1 147 ? -14.079 16.131 7.176 1.00 83.00 147 SER A CA 1
ATOM 1216 C C . SER A 1 147 ? -13.780 16.035 8.674 1.00 83.00 147 SER A C 1
ATOM 1218 O O . SER A 1 147 ? -13.589 17.060 9.321 1.00 83.00 147 SER A O 1
ATOM 1220 N N . LEU A 1 148 ? -13.694 14.822 9.225 1.00 85.81 148 LEU A N 1
ATOM 1221 C CA . LEU A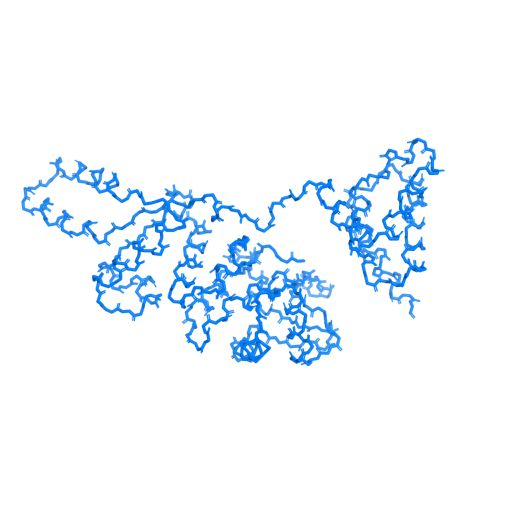 1 148 ? -13.576 14.613 10.674 1.00 85.81 148 LEU A CA 1
ATOM 1222 C C . LEU A 1 148 ? -12.133 14.681 11.202 1.00 85.81 148 LEU A C 1
ATOM 1224 O O . LEU A 1 148 ? -11.922 14.927 12.385 1.00 85.81 148 LEU A O 1
ATOM 1228 N N . LYS A 1 149 ? -11.140 14.441 10.337 1.00 88.69 149 LYS A N 1
ATOM 1229 C CA . LYS A 1 149 ? -9.699 14.336 10.641 1.00 88.69 149 LYS A CA 1
ATOM 1230 C C . LYS A 1 149 ? -9.360 13.358 11.775 1.00 88.69 149 LYS A C 1
ATOM 1232 O O . LYS A 1 149 ? -8.348 13.515 12.454 1.00 88.69 149 LYS A O 1
ATOM 1237 N N . GLN A 1 150 ? -10.193 12.338 11.957 1.00 90.56 150 GLN A N 1
ATOM 1238 C CA . GLN A 1 150 ? -10.029 11.297 12.967 1.00 90.56 150 GLN A CA 1
ATOM 1239 C C . GLN A 1 150 ? -10.589 9.969 12.456 1.00 90.56 150 GLN A C 1
ATOM 1241 O O . GLN A 1 150 ? -11.516 9.936 11.645 1.00 90.56 150 GLN A O 1
ATOM 1246 N N . ILE A 1 151 ? -10.025 8.871 12.946 1.00 90.44 151 ILE A N 1
ATOM 1247 C CA . ILE A 1 151 ? -10.531 7.517 12.733 1.00 90.44 151 ILE A CA 1
ATOM 1248 C C . ILE A 1 151 ? -11.463 7.187 13.892 1.00 90.44 151 ILE A C 1
ATOM 1250 O O . ILE A 1 151 ? -11.090 7.365 15.050 1.00 90.44 151 ILE A O 1
ATOM 1254 N N . ILE A 1 152 ? -12.660 6.701 13.571 1.00 89.75 152 ILE A N 1
ATOM 1255 C CA . ILE A 1 152 ? -13.656 6.282 14.555 1.00 89.75 152 ILE A CA 1
ATOM 1256 C C . ILE A 1 152 ? -13.836 4.772 14.440 1.00 89.75 152 ILE A C 1
ATOM 1258 O O . ILE A 1 152 ? -14.064 4.248 13.348 1.00 89.75 152 ILE A O 1
ATOM 1262 N N . ILE A 1 153 ? -13.746 4.082 15.572 1.00 89.62 153 ILE A N 1
ATOM 1263 C CA . ILE A 1 153 ? -13.966 2.638 15.667 1.00 89.62 153 ILE A CA 1
ATOM 1264 C C . ILE A 1 153 ? -15.056 2.405 16.695 1.00 89.62 153 ILE A C 1
ATOM 1266 O O . ILE A 1 153 ? -14.882 2.750 17.858 1.00 89.62 153 ILE A O 1
ATOM 1270 N N . ASN A 1 154 ? -16.175 1.824 16.275 1.00 87.75 154 ASN A N 1
ATOM 1271 C CA . ASN A 1 154 ? -17.236 1.415 17.184 1.00 87.75 154 ASN A CA 1
ATOM 1272 C C . ASN A 1 154 ? -17.330 -0.109 17.189 1.00 87.75 154 ASN A C 1
ATOM 1274 O O . ASN A 1 154 ? -17.899 -0.689 16.270 1.00 87.75 154 ASN A O 1
ATOM 1278 N N . VAL A 1 155 ? -16.791 -0.744 18.230 1.00 85.75 155 VAL A N 1
ATOM 1279 C CA . VAL A 1 155 ? -16.748 -2.214 18.316 1.00 85.75 155 VAL A CA 1
ATOM 1280 C C . VAL A 1 155 ? -18.093 -2.832 18.715 1.00 85.75 155 VAL A C 1
ATOM 1282 O O . VAL A 1 155 ? -18.242 -4.044 18.655 1.00 85.75 155 VAL A O 1
ATOM 1285 N N . LYS A 1 156 ? -19.084 -2.018 19.111 1.00 84.25 156 LYS A N 1
ATOM 1286 C CA . LYS A 1 156 ? -20.467 -2.478 19.329 1.00 84.25 156 LYS A CA 1
ATOM 1287 C C . LYS A 1 156 ? -21.266 -2.592 18.034 1.00 84.25 156 LYS A C 1
ATOM 1289 O O . LYS A 1 156 ? -22.306 -3.240 18.026 1.00 84.25 156 LYS A O 1
ATOM 1294 N N . ASN A 1 157 ? -20.807 -1.960 16.954 1.00 83.00 157 ASN A N 1
ATOM 1295 C CA . ASN A 1 157 ? -21.450 -2.092 15.658 1.00 83.00 157 ASN A CA 1
ATOM 1296 C C . ASN A 1 157 ? -20.957 -3.376 14.972 1.00 83.00 157 ASN A C 1
ATOM 1298 O O . ASN A 1 157 ? -19.868 -3.392 14.389 1.00 83.00 157 ASN A O 1
ATOM 1302 N N . ILE A 1 158 ? -21.765 -4.433 15.066 1.00 71.81 158 ILE A N 1
ATOM 1303 C CA . ILE A 1 158 ? -21.471 -5.770 14.526 1.00 71.81 158 ILE A CA 1
ATOM 1304 C C . ILE A 1 158 ? -21.286 -5.719 13.002 1.00 71.81 158 ILE A C 1
ATOM 1306 O O . ILE A 1 158 ? -20.402 -6.386 12.471 1.00 71.81 158 ILE A O 1
ATOM 1310 N N . ASP A 1 159 ? -22.025 -4.844 12.318 1.00 73.62 159 ASP A N 1
ATOM 1311 C CA . ASP A 1 159 ? -21.952 -4.669 10.863 1.00 73.62 159 ASP A CA 1
ATOM 1312 C C . ASP A 1 159 ? -20.769 -3.795 10.418 1.00 73.62 159 ASP A C 1
ATOM 1314 O O . ASP A 1 159 ? -20.585 -3.525 9.229 1.00 73.62 159 ASP A O 1
ATOM 1318 N N . SER A 1 160 ? -19.947 -3.313 11.356 1.00 80.44 160 SER A N 1
ATOM 1319 C CA . SER A 1 160 ? -18.793 -2.496 10.996 1.00 80.44 160 SER A CA 1
ATOM 1320 C C . SER A 1 160 ? -17.728 -3.322 10.274 1.00 80.44 160 SER A C 1
ATOM 1322 O O . SER A 1 160 ? -17.385 -4.436 10.672 1.00 80.44 160 SER A O 1
ATOM 1324 N N . GLU A 1 161 ? -17.113 -2.735 9.242 1.00 84.00 161 GLU A N 1
ATOM 1325 C CA . GLU A 1 161 ? -15.997 -3.372 8.528 1.00 84.00 161 GLU A CA 1
ATOM 1326 C C . GLU A 1 161 ? -14.838 -3.743 9.473 1.00 84.00 161 GLU A C 1
ATOM 1328 O O . GLU A 1 161 ? -14.122 -4.708 9.219 1.00 84.00 161 GLU A O 1
ATOM 1333 N N . TRP A 1 162 ? -14.697 -3.051 10.610 1.00 85.50 162 TRP A N 1
ATOM 1334 C CA . TRP A 1 162 ? -13.736 -3.386 11.662 1.00 85.50 162 TRP A CA 1
ATOM 1335 C C . TRP A 1 162 ? -13.906 -4.803 12.213 1.00 85.50 162 TRP A C 1
ATOM 1337 O O . TRP A 1 162 ? -12.904 -5.473 12.464 1.00 85.50 162 TRP A O 1
ATOM 1347 N N . MET A 1 163 ? -15.136 -5.301 12.350 1.00 83.31 163 MET A N 1
ATOM 1348 C CA . MET A 1 163 ? -15.376 -6.669 12.821 1.00 83.31 163 MET A CA 1
ATOM 1349 C C . MET A 1 163 ? -14.820 -7.702 11.833 1.00 83.31 163 MET A C 1
ATOM 1351 O O . MET A 1 163 ? -14.198 -8.683 12.244 1.00 83.31 163 MET A O 1
ATOM 1355 N N . GLN A 1 164 ? -14.911 -7.427 10.525 1.00 82.88 164 GLN A N 1
ATOM 1356 C CA . GLN A 1 164 ? -14.312 -8.266 9.478 1.00 82.88 164 GLN A CA 1
ATOM 1357 C C . GLN A 1 164 ? -12.774 -8.255 9.527 1.00 82.88 164 GLN A C 1
ATOM 1359 O O . GLN A 1 164 ? -12.133 -9.249 9.182 1.00 82.88 164 GLN A O 1
ATOM 1364 N N . ILE A 1 165 ? -12.173 -7.145 9.973 1.00 87.19 165 ILE A N 1
ATOM 1365 C CA . ILE A 1 165 ? -10.720 -7.011 10.159 1.00 87.19 165 ILE A CA 1
ATOM 1366 C C . ILE A 1 165 ? -10.228 -7.821 11.357 1.00 87.19 165 ILE A C 1
ATOM 1368 O O . ILE A 1 165 ? -9.227 -8.534 11.250 1.00 87.19 165 ILE A O 1
ATOM 1372 N N . PHE A 1 166 ? -10.908 -7.695 12.500 1.00 84.94 166 PHE A N 1
ATOM 1373 C CA . PHE A 1 166 ? -10.479 -8.328 13.746 1.00 84.94 166 PHE A CA 1
ATOM 1374 C C . PHE A 1 166 ? -10.862 -9.805 13.842 1.00 84.94 166 PHE A C 1
ATOM 1376 O O . PHE A 1 166 ? -10.174 -10.540 14.551 1.00 84.94 166 PHE A O 1
ATOM 1383 N N . LYS A 1 167 ? -11.892 -10.246 13.102 1.00 82.25 167 LYS A N 1
ATOM 1384 C CA . LYS A 1 167 ? -12.352 -11.645 13.034 1.00 82.25 167 LYS A CA 1
ATOM 1385 C C . LYS A 1 167 ? -12.599 -12.269 14.405 1.00 82.25 167 LYS A C 1
ATOM 1387 O O . LYS A 1 167 ? -12.163 -13.383 14.689 1.00 82.25 167 LYS A O 1
ATOM 1392 N N . SER A 1 168 ? -13.247 -11.519 15.279 1.00 82.06 168 SER A N 1
ATOM 1393 C CA . SER A 1 168 ? -13.593 -11.973 16.615 1.00 82.06 168 SER A CA 1
ATOM 1394 C C . SER A 1 168 ? -14.934 -11.378 16.989 1.00 82.06 168 SER A C 1
ATOM 1396 O O . SER A 1 168 ? -15.163 -10.201 16.733 1.00 82.06 168 SER A O 1
ATOM 1398 N N . ASP A 1 169 ? -15.776 -12.170 17.641 1.00 81.50 169 ASP A N 1
ATOM 1399 C CA . ASP A 1 169 ? -17.053 -11.697 18.182 1.00 81.50 169 ASP A CA 1
ATOM 1400 C C . ASP A 1 169 ? -16.891 -11.182 19.624 1.00 81.50 169 ASP A C 1
ATOM 1402 O O . ASP A 1 169 ? -17.792 -10.573 20.201 1.00 81.50 169 ASP A O 1
ATOM 1406 N N . ASN A 1 170 ? -15.716 -11.395 20.231 1.00 86.56 170 ASN A N 1
ATOM 1407 C CA . ASN A 1 170 ? -15.431 -10.941 21.583 1.00 86.56 170 ASN A CA 1
ATOM 1408 C C . ASN A 1 170 ? -15.048 -9.453 21.577 1.00 86.56 170 ASN A C 1
ATOM 1410 O O . ASN A 1 170 ? -13.895 -9.074 21.361 1.00 86.56 170 ASN A O 1
ATOM 1414 N N . ILE A 1 171 ? -16.026 -8.604 21.889 1.00 85.81 171 ILE A N 1
ATOM 1415 C CA . ILE A 1 171 ? -15.869 -7.145 21.935 1.00 85.81 171 ILE A CA 1
ATOM 1416 C C . ILE A 1 171 ? -14.771 -6.672 22.902 1.00 85.81 171 ILE A C 1
ATOM 1418 O O . ILE A 1 171 ? -14.151 -5.636 22.661 1.00 85.81 171 ILE A O 1
ATOM 1422 N N . TYR A 1 172 ? -14.500 -7.412 23.984 1.00 86.25 172 TYR A N 1
ATOM 1423 C CA . TYR A 1 172 ? -13.462 -7.061 24.957 1.00 86.25 172 TYR A CA 1
ATOM 1424 C C . TYR A 1 172 ? -12.071 -7.357 24.407 1.00 86.25 172 TYR A C 1
ATOM 1426 O O . TYR A 1 172 ? -11.176 -6.522 24.526 1.00 86.25 172 TYR A O 1
ATOM 1434 N N . TYR A 1 173 ? -11.925 -8.493 23.723 1.00 85.69 173 TYR A N 1
ATOM 1435 C CA . TYR A 1 173 ? -10.707 -8.823 22.992 1.00 85.69 173 TYR A CA 1
ATOM 1436 C C . TYR A 1 173 ? -10.421 -7.787 21.899 1.00 85.69 173 TYR A C 1
ATOM 1438 O O . TYR A 1 173 ? -9.309 -7.269 21.806 1.00 85.69 173 TYR A O 1
ATOM 1446 N N . ILE A 1 174 ? -11.431 -7.419 21.102 1.00 83.94 174 ILE A N 1
ATOM 1447 C CA . ILE A 1 174 ? -11.273 -6.402 20.053 1.00 83.94 174 ILE A CA 1
ATOM 1448 C C . ILE A 1 174 ? -10.896 -5.055 20.660 1.00 83.94 174 ILE A C 1
ATOM 1450 O O . ILE A 1 174 ? -9.998 -4.393 20.150 1.00 83.94 174 ILE A O 1
ATOM 1454 N N . ARG A 1 175 ? -11.536 -4.653 21.763 1.00 85.94 175 ARG A N 1
ATOM 1455 C CA . ARG A 1 175 ? -11.186 -3.430 22.492 1.00 85.94 175 ARG A CA 1
ATOM 1456 C C . ARG A 1 175 ? -9.710 -3.412 22.887 1.00 85.94 175 ARG A C 1
ATOM 1458 O O . ARG A 1 175 ? -9.030 -2.426 22.614 1.00 85.94 175 ARG A O 1
ATOM 1465 N N . GLU A 1 176 ? -9.221 -4.483 23.503 1.00 84.88 176 GLU A N 1
ATOM 1466 C CA . GLU A 1 176 ? -7.821 -4.575 23.920 1.00 84.88 176 GLU A CA 1
ATOM 1467 C C . GLU A 1 176 ? -6.881 -4.492 22.706 1.00 84.88 176 GLU A C 1
ATOM 1469 O O . GLU A 1 176 ? -5.901 -3.748 22.706 1.00 84.88 176 GLU A O 1
ATOM 1474 N N . ARG A 1 177 ? -7.227 -5.181 21.611 1.00 82.62 177 ARG A N 1
ATOM 1475 C CA . ARG A 1 177 ? -6.481 -5.114 20.349 1.00 82.62 177 ARG A CA 1
ATOM 1476 C C . ARG A 1 177 ? -6.464 -3.710 19.756 1.00 82.62 177 ARG A C 1
ATOM 1478 O O . ARG A 1 177 ? -5.399 -3.228 19.390 1.00 82.62 177 ARG A O 1
ATOM 1485 N N . VAL A 1 178 ? -7.608 -3.039 19.675 1.00 85.06 178 VAL A N 1
ATOM 1486 C CA . VAL A 1 178 ? -7.722 -1.659 19.186 1.00 85.06 178 VAL A CA 1
ATOM 1487 C C . VAL A 1 178 ? -6.788 -0.742 19.977 1.00 85.06 178 VAL A C 1
ATOM 1489 O O . VAL A 1 178 ? -5.998 -0.021 19.370 1.00 85.06 178 VAL A O 1
ATOM 1492 N N . GLN A 1 179 ? -6.803 -0.835 21.309 1.00 82.81 179 GLN A N 1
ATOM 1493 C CA . GLN A 1 179 ? -5.930 -0.042 22.176 1.00 82.81 179 GLN A CA 1
ATOM 1494 C C . GLN A 1 179 ? -4.446 -0.368 21.951 1.00 82.81 179 GLN A C 1
ATOM 1496 O O . GLN A 1 179 ? -3.649 0.535 21.708 1.00 82.81 179 GLN A O 1
ATOM 1501 N N . ASN A 1 180 ? -4.068 -1.647 21.944 1.00 81.06 180 ASN A N 1
ATOM 1502 C CA . ASN A 1 180 ? -2.668 -2.064 21.811 1.00 81.06 180 ASN A CA 1
ATOM 1503 C C . ASN A 1 180 ? -2.063 -1.699 20.446 1.00 81.06 180 ASN A C 1
ATOM 1505 O O . ASN A 1 180 ? -0.915 -1.260 20.352 1.00 81.06 180 ASN A O 1
ATOM 1509 N N . ILE A 1 181 ? -2.831 -1.879 19.372 1.00 77.12 181 ILE A N 1
ATOM 1510 C CA . ILE A 1 181 ? -2.351 -1.702 18.000 1.00 77.12 181 ILE A CA 1
ATOM 1511 C C . ILE A 1 181 ? -2.314 -0.221 17.652 1.00 77.12 181 ILE A C 1
ATOM 1513 O O . ILE A 1 181 ? -1.323 0.268 17.105 1.00 77.12 181 ILE A O 1
ATOM 1517 N N . LEU A 1 182 ? -3.388 0.506 17.963 1.00 76.25 182 LEU A N 1
ATOM 1518 C CA . LEU A 1 182 ? -3.512 1.883 17.518 1.00 76.25 182 LEU A CA 1
ATOM 1519 C C . LEU A 1 182 ? -2.737 2.839 18.412 1.00 76.25 182 LEU A C 1
ATOM 1521 O O . LEU A 1 182 ? -2.145 3.747 17.851 1.00 76.25 182 LEU A O 1
ATOM 1525 N N . ASN A 1 183 ? -2.562 2.597 19.714 1.00 79.00 183 ASN A N 1
ATOM 1526 C CA . ASN A 1 183 ? -1.732 3.483 20.552 1.00 79.00 183 ASN A CA 1
ATOM 1527 C C . ASN A 1 183 ? -0.258 3.519 20.122 1.00 79.00 183 ASN A C 1
ATOM 1529 O O . ASN A 1 183 ? 0.447 4.496 20.366 1.00 79.00 183 ASN A O 1
ATOM 1533 N N . ARG A 1 184 ? 0.217 2.480 19.423 1.00 84.31 184 ARG A N 1
ATOM 1534 C CA . ARG A 1 184 ? 1.573 2.452 18.860 1.00 84.31 184 ARG A CA 1
ATOM 1535 C C . ARG A 1 184 ? 1.738 3.378 17.646 1.00 84.31 184 ARG A C 1
ATOM 1537 O O . ARG A 1 184 ? 2.835 3.875 17.392 1.00 84.31 184 ARG A O 1
ATOM 1544 N N . PHE A 1 185 ? 0.670 3.605 16.882 1.00 85.44 185 PHE A N 1
ATOM 1545 C CA . PHE A 1 185 ? 0.712 4.278 15.573 1.00 85.44 185 PHE A CA 1
ATOM 1546 C C . PHE A 1 185 ? -0.177 5.527 15.476 1.00 85.44 185 PHE A C 1
ATOM 1548 O O . PHE A 1 185 ? -0.060 6.326 14.549 1.00 85.44 185 PHE A O 1
ATOM 1555 N N . PHE A 1 186 ? -1.045 5.731 16.450 1.00 89.12 186 PHE A N 1
ATOM 1556 C CA . PHE A 1 186 ? -2.045 6.776 16.508 1.00 89.12 186 PHE A CA 1
ATOM 1557 C C . PHE A 1 186 ? -2.086 7.342 17.923 1.00 89.12 186 PHE A C 1
ATOM 1559 O O . PHE A 1 186 ? -1.785 6.667 18.904 1.00 89.12 186 PHE A O 1
ATOM 1566 N N . LYS A 1 187 ? -2.462 8.612 18.016 1.00 89.94 187 LYS A N 1
ATOM 1567 C CA . LYS A 1 187 ? -2.812 9.261 19.269 1.00 89.94 187 LYS A CA 1
ATOM 1568 C C . LYS A 1 187 ? -4.267 8.925 19.585 1.00 89.94 187 LYS A C 1
ATOM 1570 O O . LYS A 1 187 ? -5.149 9.285 18.803 1.00 89.94 187 LYS A O 1
ATOM 1575 N N . ASP A 1 188 ? -4.493 8.257 20.710 1.00 90.81 188 ASP A N 1
ATOM 1576 C CA . ASP A 1 188 ? -5.826 8.061 21.275 1.00 90.81 188 ASP A CA 1
ATOM 1577 C C . ASP A 1 188 ? -6.343 9.393 21.831 1.00 90.81 188 ASP A C 1
ATOM 1579 O O . ASP A 1 188 ? -5.659 10.072 22.600 1.00 90.81 188 ASP A O 1
ATOM 1583 N N . ILE A 1 189 ? -7.529 9.796 21.384 1.00 91.94 189 ILE A N 1
ATOM 1584 C CA . ILE A 1 189 ? -8.251 10.978 21.870 1.00 91.94 189 ILE A CA 1
ATOM 1585 C C . ILE A 1 189 ? -9.653 10.601 22.362 1.00 91.94 189 ILE A C 1
ATOM 1587 O O . ILE A 1 189 ? -10.545 11.449 22.414 1.00 91.94 189 ILE A O 1
ATOM 1591 N N . SER A 1 190 ? -9.867 9.321 22.676 1.00 91.12 190 SER A N 1
ATOM 1592 C CA . SER A 1 190 ? -11.189 8.785 22.975 1.00 91.12 190 SER A CA 1
ATOM 1593 C C . SER A 1 190 ? -11.811 9.440 24.193 1.00 91.12 190 SER A C 1
ATOM 1595 O O . SER A 1 190 ? -12.967 9.826 24.111 1.00 91.12 190 SER A O 1
ATOM 1597 N N . ASP A 1 191 ? -11.068 9.615 25.285 1.00 90.25 191 ASP A N 1
ATOM 1598 C CA . ASP A 1 191 ? -11.632 10.171 26.522 1.00 90.25 191 ASP A CA 1
ATOM 1599 C C . ASP A 1 191 ? -12.132 11.607 26.316 1.00 90.25 191 ASP A C 1
ATOM 1601 O O . ASP A 1 191 ? -13.304 11.877 26.561 1.00 90.25 191 ASP A O 1
ATOM 1605 N N . ILE A 1 192 ? -11.321 12.455 25.673 1.00 91.50 192 ILE A N 1
ATOM 1606 C CA . ILE A 1 192 ? -11.703 13.826 25.287 1.00 91.50 192 ILE A CA 1
ATOM 1607 C C . ILE A 1 192 ? -12.974 13.825 24.424 1.00 91.50 192 ILE A C 1
ATOM 1609 O O . ILE A 1 192 ? -13.859 14.661 24.585 1.00 91.50 192 ILE A O 1
ATOM 1613 N N . LYS A 1 193 ? -13.080 12.894 23.467 1.00 91.81 193 LYS A N 1
ATOM 1614 C CA . LYS A 1 193 ? -14.247 12.815 22.576 1.00 91.81 193 LYS A CA 1
ATOM 1615 C C . LYS A 1 193 ? -15.490 12.275 23.269 1.00 91.81 193 LYS A C 1
ATOM 1617 O O . LYS A 1 193 ? -16.587 12.701 22.925 1.00 91.81 193 LYS A O 1
ATOM 1622 N N . ARG A 1 194 ? -15.334 11.357 24.223 1.00 92.12 194 ARG A N 1
ATOM 1623 C CA . ARG A 1 194 ? -16.444 10.823 25.018 1.00 92.12 194 ARG A CA 1
ATOM 1624 C C . ARG A 1 194 ? -17.009 11.887 25.945 1.00 92.12 194 ARG A C 1
ATOM 1626 O O . ARG A 1 194 ? -18.222 12.006 26.001 1.00 92.12 194 ARG A O 1
ATOM 1633 N N . GLU A 1 195 ? -16.155 12.667 26.604 1.00 89.50 195 GLU A N 1
ATOM 1634 C CA . GLU A 1 195 ? -16.573 13.814 27.424 1.00 89.50 195 GLU A CA 1
ATOM 1635 C C . GLU A 1 195 ? -17.390 14.804 26.585 1.00 89.50 195 GLU A C 1
ATOM 1637 O O . GLU A 1 195 ? -18.548 15.057 26.897 1.00 89.50 195 GLU A O 1
ATOM 1642 N N . GLN A 1 196 ? -16.867 15.220 25.426 1.00 89.69 196 GLN A N 1
ATOM 1643 C CA . GLN A 1 196 ? -17.576 16.113 24.498 1.00 89.69 196 GLN A CA 1
ATOM 1644 C C . GLN A 1 196 ? -18.909 15.554 23.970 1.00 89.69 196 GLN A C 1
ATOM 1646 O O . GLN A 1 196 ? -19.809 16.321 23.633 1.00 89.69 196 GLN A O 1
ATOM 1651 N N . GLU A 1 197 ? -19.026 14.236 23.781 1.00 88.31 197 GLU A N 1
ATOM 1652 C CA . GLU A 1 197 ? -20.288 13.607 23.366 1.00 88.31 197 GLU A CA 1
ATOM 1653 C C . GLU A 1 197 ? -21.288 13.514 24.526 1.00 88.31 197 GLU A C 1
ATOM 1655 O O . GLU A 1 197 ? -22.486 13.627 24.282 1.00 88.31 197 GLU A O 1
ATOM 1660 N N . LEU A 1 198 ? -20.817 13.342 25.764 1.00 87.75 198 LEU A N 1
ATOM 1661 C CA . LEU A 1 198 ? -21.661 13.287 26.958 1.00 87.75 198 LEU A CA 1
ATOM 1662 C C . LEU A 1 198 ? -22.194 14.662 27.357 1.00 87.75 198 LEU A C 1
ATOM 1664 O O . LEU A 1 198 ? -23.389 14.767 27.600 1.00 87.75 198 LEU A O 1
ATOM 1668 N N . GLU A 1 199 ? -21.363 15.706 27.333 1.00 86.69 199 GLU A N 1
ATOM 1669 C CA . GLU A 1 199 ? -21.790 17.091 27.605 1.00 86.69 199 GLU A CA 1
ATOM 1670 C C . GLU A 1 199 ? -22.965 17.496 26.704 1.00 86.69 199 GLU A C 1
ATOM 1672 O O . GLU A 1 199 ? -23.963 18.040 27.159 1.00 86.69 199 GLU A O 1
ATOM 1677 N N . LYS A 1 200 ? -22.909 17.132 25.417 1.00 84.88 200 LYS A N 1
ATOM 1678 C CA . LYS A 1 200 ? -23.992 17.402 24.456 1.00 84.88 200 LYS A CA 1
ATOM 1679 C C . LYS A 1 200 ? -25.287 16.653 24.739 1.00 84.88 200 LYS A C 1
ATOM 1681 O O . LYS A 1 200 ? -26.296 16.982 24.131 1.00 84.88 200 LYS A O 1
ATOM 1686 N N . LEU A 1 201 ? -25.243 15.589 25.531 1.00 82.25 201 LEU A N 1
ATOM 1687 C CA . LEU A 1 201 ? -26.404 14.773 25.870 1.00 82.25 201 LEU A CA 1
ATOM 1688 C C . LEU A 1 201 ? -27.007 15.191 27.211 1.00 82.25 201 LEU A C 1
ATOM 1690 O O . LEU A 1 201 ? -28.215 15.062 27.382 1.00 82.25 201 LEU A O 1
ATOM 1694 N N . GLU A 1 202 ? -26.195 15.707 28.135 1.00 74.31 202 GLU A N 1
ATOM 1695 C CA . GLU A 1 202 ? -26.650 16.171 29.452 1.00 74.31 202 GLU A CA 1
ATOM 1696 C C . GLU A 1 202 ? -27.737 17.254 29.350 1.00 74.31 202 GLU A C 1
ATOM 1698 O O . GLU A 1 202 ? -28.655 17.266 30.165 1.00 74.31 202 GLU A O 1
ATOM 1703 N N . ASP A 1 203 ? -27.727 18.055 28.282 1.00 70.12 203 ASP A N 1
ATOM 1704 C CA . ASP A 1 203 ? -28.756 19.068 28.012 1.00 70.12 203 ASP A CA 1
ATOM 1705 C C . ASP A 1 203 ? -30.097 18.503 27.482 1.00 70.12 203 ASP A C 1
ATOM 1707 O O . ASP A 1 203 ? -31.077 19.242 27.380 1.00 70.12 203 ASP A O 1
ATOM 1711 N N . TYR A 1 204 ? -30.171 17.217 27.105 1.00 66.69 204 TYR A N 1
ATOM 1712 C CA . TYR A 1 204 ? -31.288 16.673 26.309 1.00 66.69 204 TYR A CA 1
ATOM 1713 C C . TYR A 1 204 ? -31.943 15.406 26.869 1.00 66.69 204 TYR A C 1
ATOM 1715 O O . TYR A 1 204 ? -33.039 15.056 26.423 1.00 66.69 204 TYR A O 1
ATOM 1723 N N . ILE A 1 205 ? -31.296 14.678 27.785 1.00 77.19 205 ILE A N 1
ATOM 1724 C CA . ILE A 1 205 ? -31.761 13.351 28.224 1.00 77.19 205 ILE A CA 1
ATOM 1725 C C . ILE A 1 205 ? -31.621 13.122 29.734 1.00 77.19 205 ILE A C 1
ATOM 1727 O O . ILE A 1 205 ? -30.798 13.734 30.405 1.00 77.19 205 ILE A O 1
ATOM 1731 N N . GLY A 1 206 ? -32.432 12.205 30.274 1.00 79.88 206 GLY A N 1
ATOM 1732 C CA . GLY A 1 206 ? -32.426 11.856 31.700 1.00 79.88 206 GLY A CA 1
ATOM 1733 C C . GLY A 1 206 ? -31.219 11.006 32.132 1.00 79.88 206 GLY A C 1
ATOM 1734 O O . GLY A 1 206 ? -30.551 10.365 31.317 1.00 79.88 206 GLY A O 1
ATOM 1735 N N . GLU A 1 207 ? -30.972 10.938 33.443 1.00 81.94 207 GLU A N 1
ATOM 1736 C CA . GLU A 1 207 ? -29.791 10.299 34.054 1.00 81.94 207 GLU A CA 1
ATOM 1737 C C . GLU A 1 207 ? -29.588 8.822 33.650 1.00 81.94 207 GLU A C 1
ATOM 1739 O O . GLU A 1 207 ? -28.467 8.370 33.396 1.00 81.94 207 GLU A O 1
ATOM 1744 N N . GLU A 1 208 ? -30.672 8.057 33.509 1.00 81.19 208 GLU A N 1
ATOM 1745 C CA . GLU A 1 208 ? -30.615 6.653 33.083 1.00 81.19 208 GLU A CA 1
ATOM 1746 C C . GLU A 1 208 ? -30.098 6.501 31.640 1.00 81.19 208 GLU A C 1
ATOM 1748 O O . GLU A 1 208 ? -29.270 5.632 31.337 1.00 81.19 208 GLU A O 1
ATOM 1753 N N . GLN A 1 209 ? -30.530 7.393 30.748 1.00 81.19 209 GLN A N 1
ATOM 1754 C CA . GLN A 1 209 ? -30.112 7.411 29.347 1.00 81.19 209 GLN A CA 1
ATOM 1755 C C . GLN A 1 209 ? -28.647 7.858 29.224 1.00 81.19 209 GLN A C 1
ATOM 1757 O O . GLN A 1 209 ? -27.895 7.275 28.439 1.00 81.19 209 GLN A O 1
ATOM 1762 N N . ILE A 1 210 ? -28.204 8.801 30.065 1.00 83.62 210 ILE A N 1
ATOM 1763 C CA . ILE A 1 210 ? -26.796 9.218 30.169 1.00 83.62 210 ILE A CA 1
ATOM 1764 C C . ILE A 1 210 ? -25.924 8.036 30.608 1.00 83.62 210 ILE A C 1
ATOM 1766 O O . ILE A 1 210 ? -24.882 7.763 30.008 1.00 83.62 210 ILE A O 1
ATOM 1770 N N . ASN A 1 211 ? -26.355 7.272 31.613 1.00 84.44 211 ASN A N 1
ATOM 1771 C CA . ASN A 1 211 ? -25.622 6.096 32.086 1.00 84.44 211 ASN A CA 1
ATOM 1772 C C . ASN A 1 211 ? -25.509 4.999 31.016 1.00 84.44 211 ASN A C 1
ATOM 1774 O O . ASN A 1 211 ? -24.463 4.346 30.898 1.00 84.44 211 ASN A O 1
ATOM 1778 N N . LYS A 1 212 ? -26.549 4.812 30.196 1.00 85.19 212 LYS A N 1
ATOM 1779 C CA . LYS A 1 212 ? -26.502 3.915 29.034 1.00 85.19 212 LYS A CA 1
ATOM 1780 C C . LYS A 1 212 ? -25.514 4.420 27.977 1.00 85.19 212 LYS A C 1
ATOM 1782 O O . LYS A 1 212 ? -24.634 3.660 27.570 1.00 85.19 212 LYS A O 1
ATOM 1787 N N . ALA A 1 213 ? -25.574 5.704 27.622 1.00 85.56 213 ALA A N 1
ATOM 1788 C CA . ALA A 1 213 ? -24.637 6.323 26.684 1.00 85.56 213 ALA A CA 1
ATOM 1789 C C . ALA A 1 213 ? -23.180 6.183 27.160 1.00 85.56 213 ALA A C 1
ATOM 1791 O O . ALA A 1 213 ? -22.321 5.743 26.397 1.00 85.56 213 ALA A O 1
ATOM 1792 N N . LYS A 1 214 ? -22.901 6.422 28.451 1.00 85.81 214 LYS A N 1
ATOM 1793 C CA . LYS A 1 214 ? -21.577 6.202 29.067 1.00 85.81 214 LYS A CA 1
ATOM 1794 C C . LYS A 1 214 ? -21.072 4.769 28.861 1.00 85.81 214 LYS A C 1
ATOM 1796 O O . LYS A 1 214 ? -19.894 4.565 28.562 1.00 85.81 214 LYS A O 1
ATOM 1801 N N . LYS A 1 215 ? -21.938 3.756 29.000 1.00 85.19 215 LYS A N 1
ATOM 1802 C CA . LYS A 1 215 ? -21.579 2.341 28.768 1.00 85.19 215 LYS A CA 1
ATOM 1803 C C . LYS A 1 215 ? -21.331 2.030 27.290 1.00 85.19 215 LYS A C 1
ATOM 1805 O O . LYS A 1 215 ? -20.491 1.183 26.985 1.00 85.19 215 LYS A O 1
ATOM 1810 N N . ASP A 1 216 ? -22.040 2.680 26.375 1.00 85.00 216 ASP A N 1
ATOM 1811 C CA . ASP A 1 216 ? -21.871 2.491 24.931 1.00 85.00 216 ASP A CA 1
ATOM 1812 C C . ASP A 1 216 ? -20.594 3.157 24.413 1.00 85.00 216 ASP A C 1
ATOM 1814 O O . ASP A 1 216 ? -19.805 2.530 23.703 1.00 85.00 216 ASP A O 1
ATOM 1818 N N . LEU A 1 217 ? -20.314 4.373 24.876 1.00 87.69 217 LEU A N 1
ATOM 1819 C CA . LEU A 1 217 ? -19.151 5.161 24.480 1.00 87.69 217 LEU A CA 1
ATOM 1820 C C . LEU A 1 217 ? -17.807 4.515 24.841 1.00 87.69 217 LEU A C 1
ATOM 1822 O O . LEU A 1 217 ? -16.824 4.732 24.134 1.00 87.69 217 LEU A O 1
ATOM 1826 N N . LYS A 1 218 ? -17.747 3.647 25.863 1.00 86.31 218 LYS A N 1
ATOM 1827 C CA . LYS A 1 218 ? -16.537 2.864 26.206 1.00 86.31 218 LYS A CA 1
ATOM 1828 C C . LYS A 1 218 ? -16.057 1.932 25.085 1.00 86.31 218 LYS A C 1
ATOM 1830 O O . LYS A 1 218 ? -14.907 1.500 25.109 1.00 86.31 218 LYS A O 1
ATOM 1835 N N . PHE A 1 219 ? -16.921 1.626 24.119 1.00 88.31 219 PHE A N 1
ATOM 1836 C CA . PHE A 1 219 ? -16.628 0.784 22.955 1.00 88.31 219 PHE A CA 1
ATOM 1837 C C . PHE A 1 219 ? -16.447 1.596 21.664 1.00 88.31 219 PHE A C 1
ATOM 1839 O O . PHE A 1 219 ? -16.227 1.032 20.591 1.00 88.31 219 PHE A O 1
ATOM 1846 N N . LYS A 1 220 ? -16.521 2.926 21.772 1.00 90.00 220 LYS A N 1
ATOM 1847 C CA . LYS A 1 220 ? -16.238 3.871 20.700 1.00 90.00 220 LYS A CA 1
ATOM 1848 C C . LYS A 1 220 ? -14.860 4.479 20.939 1.00 90.00 220 LYS A C 1
ATOM 1850 O O . LYS A 1 220 ? -14.580 4.999 22.022 1.00 90.00 220 LYS A O 1
ATOM 1855 N N . PHE A 1 221 ? -13.994 4.375 19.944 1.00 91.38 221 PHE A N 1
ATOM 1856 C CA . PHE A 1 221 ? -12.618 4.849 19.992 1.00 91.38 221 PHE A CA 1
ATOM 1857 C C . PHE A 1 221 ? -12.371 5.888 18.912 1.00 91.38 221 PHE A C 1
ATOM 1859 O O . PHE A 1 221 ? -12.927 5.798 17.813 1.00 91.38 221 PHE A O 1
ATOM 1866 N N . PHE A 1 222 ? -11.512 6.849 19.233 1.00 92.19 222 PHE A N 1
ATOM 1867 C CA . PHE A 1 222 ? -11.195 7.986 18.388 1.00 92.19 222 PHE A CA 1
ATOM 1868 C C . PHE A 1 222 ? -9.681 8.149 18.301 1.00 92.19 222 PHE A C 1
ATOM 1870 O O . PHE A 1 222 ? -9.007 8.339 19.312 1.00 92.19 222 PHE A O 1
ATOM 1877 N N . PHE A 1 223 ? -9.151 8.100 17.081 1.00 91.81 223 PHE A N 1
ATOM 1878 C CA . PHE A 1 223 ? -7.713 8.100 16.839 1.00 91.81 223 PHE A CA 1
ATOM 1879 C C . PHE A 1 223 ? -7.296 9.154 15.821 1.00 91.81 223 PHE A C 1
ATOM 1881 O O . PHE A 1 223 ? -7.964 9.364 14.807 1.00 91.81 223 PHE A O 1
ATOM 1888 N N . ILE A 1 224 ? -6.135 9.764 16.055 1.00 90.94 224 ILE A N 1
ATOM 1889 C CA . ILE A 1 224 ? -5.470 10.675 15.115 1.00 90.94 224 ILE A CA 1
ATOM 1890 C C . ILE A 1 224 ? -4.106 10.081 14.729 1.00 90.94 224 ILE A C 1
ATOM 1892 O O . ILE A 1 224 ? -3.371 9.637 15.610 1.00 90.94 224 ILE A O 1
ATOM 1896 N N . PRO A 1 225 ? -3.721 10.052 13.440 1.00 87.44 225 PRO A N 1
ATOM 1897 C CA . PRO A 1 225 ? -2.435 9.509 13.007 1.00 87.44 225 PRO A CA 1
ATOM 1898 C C . PRO A 1 225 ? -1.264 10.274 13.620 1.00 87.44 225 PRO A C 1
ATOM 1900 O O . PRO A 1 225 ? -1.230 11.507 13.607 1.00 87.44 225 PRO A O 1
ATOM 1903 N N . ASN A 1 226 ? -0.270 9.535 14.113 1.00 87.56 226 ASN A N 1
ATOM 1904 C CA . ASN A 1 226 ? 0.980 10.131 14.567 1.00 87.56 226 ASN A CA 1
ATOM 1905 C C . ASN A 1 226 ? 1.915 10.449 13.378 1.00 87.56 226 ASN A C 1
ATOM 1907 O O . ASN A 1 226 ? 1.590 10.221 12.207 1.00 87.56 226 ASN A O 1
ATOM 1911 N N . LYS A 1 227 ? 3.110 10.975 13.673 1.00 84.44 227 LYS A N 1
ATOM 1912 C CA . LYS A 1 227 ? 4.106 11.330 12.650 1.00 84.44 227 LYS A CA 1
ATOM 1913 C C . LYS A 1 227 ? 4.481 10.143 11.750 1.00 84.44 227 LYS A C 1
ATOM 1915 O O . LYS A 1 227 ? 4.529 10.319 10.538 1.00 84.44 227 LYS A O 1
ATOM 1920 N N . ILE A 1 228 ? 4.659 8.948 12.319 1.00 84.19 228 ILE A N 1
ATOM 1921 C CA . ILE A 1 228 ? 5.072 7.728 11.601 1.00 84.19 228 ILE A CA 1
ATOM 1922 C C . ILE A 1 228 ? 4.062 7.366 10.504 1.00 84.19 228 ILE A C 1
ATOM 1924 O O . ILE A 1 228 ? 4.450 6.989 9.399 1.00 84.19 228 ILE A O 1
ATOM 1928 N N . ILE A 1 229 ? 2.764 7.512 10.780 1.00 86.31 229 ILE A N 1
ATOM 1929 C CA . ILE A 1 229 ? 1.700 7.202 9.811 1.00 86.31 229 ILE A CA 1
ATOM 1930 C C . ILE A 1 229 ? 1.549 8.279 8.745 1.00 86.31 229 ILE A C 1
ATOM 1932 O O . ILE A 1 229 ? 1.237 7.972 7.594 1.00 86.31 229 ILE A O 1
ATOM 1936 N N . ASN A 1 230 ? 1.820 9.535 9.090 1.00 84.50 230 ASN A N 1
ATOM 1937 C CA . ASN A 1 230 ? 1.746 10.637 8.135 1.00 84.50 230 ASN A CA 1
ATOM 1938 C C . ASN A 1 230 ? 2.916 10.650 7.135 1.00 84.50 230 ASN A C 1
ATOM 1940 O O . ASN A 1 230 ? 2.822 11.300 6.091 1.00 84.50 230 ASN A O 1
ATOM 1944 N N . GLU A 1 231 ? 3.994 9.904 7.393 1.00 83.50 231 GLU A N 1
ATOM 1945 C CA . GLU A 1 231 ? 5.129 9.795 6.478 1.00 83.50 231 GLU A CA 1
ATOM 1946 C C . GLU A 1 231 ? 4.770 9.035 5.186 1.00 83.50 231 GLU A C 1
ATOM 1948 O O . GLU A 1 231 ? 4.707 7.802 5.115 1.00 83.50 231 GLU A O 1
ATOM 1953 N N . LYS A 1 232 ? 4.559 9.805 4.115 1.00 80.44 232 LYS A N 1
ATOM 1954 C CA . LYS A 1 232 ? 4.340 9.307 2.751 1.00 80.44 232 LYS A CA 1
ATOM 1955 C C . LYS A 1 232 ? 5.633 8.749 2.159 1.00 80.44 232 LYS A C 1
ATOM 1957 O O . LYS A 1 232 ? 6.709 9.290 2.407 1.00 80.44 232 LYS A O 1
ATOM 1962 N N . LEU A 1 233 ? 5.526 7.726 1.304 1.00 72.69 233 LEU A N 1
ATOM 1963 C CA . LEU A 1 233 ? 6.639 7.281 0.446 1.00 72.69 233 LEU A CA 1
ATOM 1964 C C . LEU A 1 233 ? 7.217 8.439 -0.370 1.00 72.69 233 LEU A C 1
ATOM 1966 O O . LEU A 1 233 ? 8.432 8.605 -0.443 1.00 72.69 233 LEU A O 1
ATOM 1970 N N . ALA A 1 234 ? 6.329 9.270 -0.915 1.00 61.19 234 ALA A N 1
ATOM 1971 C CA . ALA A 1 234 ? 6.664 10.550 -1.511 1.00 61.19 234 ALA A CA 1
ATOM 1972 C C . ALA A 1 234 ? 6.784 11.631 -0.427 1.00 61.19 234 ALA A C 1
ATOM 1974 O O . ALA A 1 234 ? 6.002 12.576 -0.373 1.00 61.19 234 ALA A O 1
ATOM 1975 N N . THR A 1 235 ? 7.793 11.533 0.433 1.00 50.81 235 THR A N 1
ATOM 1976 C CA . THR A 1 235 ? 8.500 12.773 0.757 1.00 50.81 235 THR A CA 1
ATOM 1977 C C . THR A 1 235 ? 9.259 13.119 -0.510 1.00 50.81 235 THR A C 1
ATOM 1979 O O . THR A 1 235 ? 10.050 12.286 -0.951 1.00 50.81 235 THR A O 1
ATOM 1982 N N . LYS A 1 236 ? 8.989 14.283 -1.121 1.00 48.72 236 LYS A N 1
ATOM 1983 C CA . LYS A 1 236 ?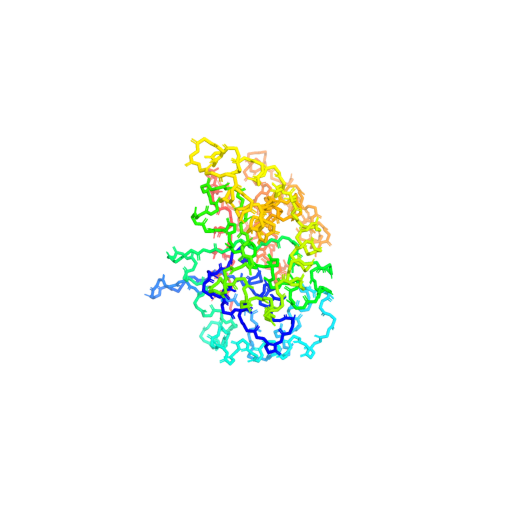 9.900 14.887 -2.103 1.00 48.72 236 LYS A CA 1
ATOM 1984 C C . LYS A 1 236 ? 11.278 14.817 -1.444 1.00 48.72 236 LYS A C 1
ATOM 1986 O O . LYS A 1 236 ? 11.529 15.573 -0.508 1.00 48.72 236 LYS A O 1
ATOM 1991 N N . LYS A 1 237 ? 12.105 13.837 -1.824 1.00 55.88 237 LYS A N 1
ATOM 1992 C CA . LYS A 1 237 ? 13.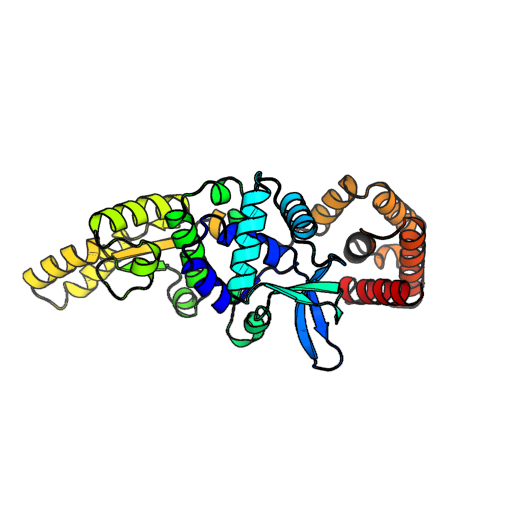514 13.891 -1.461 1.00 55.88 237 LYS A CA 1
ATOM 1993 C C . LYS A 1 237 ? 13.977 15.200 -2.060 1.00 55.88 237 LYS A C 1
ATOM 1995 O O . LYS A 1 237 ? 13.595 15.524 -3.187 1.00 55.88 237 LYS A O 1
ATOM 2000 N N . THR A 1 238 ? 14.688 15.999 -1.285 1.00 66.69 238 THR A N 1
ATOM 2001 C CA . THR A 1 238 ? 15.293 17.179 -1.895 1.00 66.69 238 THR A CA 1
ATOM 2002 C C . THR A 1 238 ? 16.193 16.690 -3.031 1.00 66.69 238 THR A C 1
ATOM 2004 O O . THR A 1 238 ? 16.781 15.610 -2.917 1.00 66.69 238 THR A O 1
ATOM 2007 N N . ASP A 1 239 ? 16.304 17.450 -4.122 1.00 73.56 239 ASP A N 1
ATOM 2008 C CA . ASP A 1 239 ? 17.168 17.079 -5.255 1.00 73.56 239 ASP A CA 1
ATOM 2009 C C . ASP A 1 239 ? 18.585 16.704 -4.743 1.00 73.56 239 ASP A C 1
ATOM 2011 O O . ASP A 1 239 ? 19.203 15.730 -5.175 1.00 73.56 239 ASP A O 1
ATOM 2015 N N . ARG A 1 240 ? 19.027 17.370 -3.667 1.00 74.62 240 ARG A N 1
ATOM 2016 C CA . ARG A 1 240 ? 20.253 17.089 -2.910 1.00 74.62 240 ARG A CA 1
ATOM 2017 C C . ARG A 1 240 ? 20.319 15.690 -2.278 1.00 74.62 240 ARG A C 1
ATOM 2019 O O . ARG A 1 240 ? 21.343 15.018 -2.400 1.00 74.62 240 ARG A O 1
ATOM 2026 N N . GLU A 1 241 ? 19.272 15.240 -1.589 1.00 74.62 241 GLU A N 1
ATOM 2027 C CA . GLU A 1 241 ? 19.207 13.887 -1.008 1.00 74.62 241 GLU A CA 1
ATOM 2028 C C . GLU A 1 241 ? 19.190 12.805 -2.090 1.00 74.62 241 GLU A C 1
ATOM 2030 O O . GLU A 1 241 ? 19.725 11.707 -1.905 1.00 74.62 241 GLU A O 1
ATOM 2035 N N . GLU A 1 242 ? 18.562 13.087 -3.230 1.00 76.50 242 GLU A N 1
ATOM 2036 C CA . GLU A 1 242 ? 18.501 12.142 -4.335 1.00 76.50 242 GLU A CA 1
ATOM 2037 C C . GLU A 1 242 ? 19.862 11.997 -5.027 1.00 76.50 242 GLU A C 1
ATOM 2039 O O . GLU A 1 242 ? 20.348 10.875 -5.193 1.00 76.50 242 GLU A O 1
ATOM 2044 N N . LEU A 1 243 ? 20.543 13.115 -5.294 1.00 80.62 243 LEU A N 1
ATOM 2045 C CA . LEU A 1 243 ? 21.915 13.128 -5.809 1.00 80.62 243 LEU A CA 1
ATOM 2046 C C . LEU A 1 243 ? 22.898 12.407 -4.876 1.00 80.62 243 LEU A C 1
ATOM 2048 O O . LEU A 1 243 ? 23.729 11.629 -5.345 1.00 80.62 243 LEU A O 1
ATOM 2052 N N . GLN A 1 244 ? 22.784 12.583 -3.553 1.00 81.38 244 GLN A N 1
ATOM 2053 C CA . GLN A 1 244 ? 23.632 11.860 -2.594 1.00 81.38 244 GLN A CA 1
ATOM 2054 C C . GLN A 1 244 ? 23.446 10.339 -2.655 1.00 81.38 244 GLN A C 1
ATOM 2056 O O . GLN A 1 244 ? 24.412 9.597 -2.470 1.00 81.38 244 GLN A O 1
ATOM 2061 N N . ASN A 1 245 ? 22.228 9.862 -2.920 1.00 77.50 245 ASN A N 1
ATOM 2062 C CA . ASN A 1 245 ? 21.973 8.432 -3.083 1.00 77.50 245 ASN A CA 1
ATOM 2063 C C . ASN A 1 245 ? 22.594 7.906 -4.385 1.00 77.50 245 ASN A C 1
ATOM 2065 O O . ASN A 1 245 ? 23.263 6.872 -4.362 1.00 77.50 245 ASN A O 1
ATOM 2069 N N . PHE A 1 246 ? 22.451 8.638 -5.494 1.00 79.88 246 PHE A N 1
ATOM 2070 C CA . PHE A 1 246 ? 23.064 8.254 -6.769 1.00 79.88 246 PHE A CA 1
ATOM 2071 C C . PHE A 1 246 ? 24.590 8.272 -6.729 1.00 79.88 246 PHE A C 1
ATOM 2073 O O . PHE A 1 246 ? 25.213 7.358 -7.265 1.00 79.88 246 PHE A O 1
ATOM 2080 N N . ARG A 1 247 ? 25.193 9.226 -6.008 1.00 82.19 247 ARG A N 1
ATOM 2081 C CA . ARG A 1 247 ? 26.641 9.253 -5.760 1.00 82.19 247 ARG A CA 1
ATOM 2082 C C . ARG A 1 247 ? 27.155 7.936 -5.171 1.00 82.19 247 ARG A C 1
ATOM 2084 O O . ARG A 1 247 ? 28.287 7.556 -5.450 1.00 82.19 247 ARG A O 1
ATOM 2091 N N . LYS A 1 248 ? 26.344 7.245 -4.362 1.00 76.56 248 LYS A N 1
ATOM 2092 C CA . LYS A 1 248 ? 26.701 5.948 -3.767 1.00 76.56 248 LYS A CA 1
ATOM 2093 C C . LYS A 1 248 ? 26.412 4.767 -4.696 1.00 76.56 248 LYS A C 1
ATOM 2095 O O . LYS A 1 248 ? 27.176 3.811 -4.686 1.00 76.56 248 LYS A O 1
ATOM 2100 N N . SER A 1 249 ? 25.319 4.804 -5.463 1.00 76.06 249 SER A N 1
ATOM 2101 C CA . SER A 1 249 ? 24.867 3.650 -6.256 1.00 76.06 249 SER A CA 1
ATOM 2102 C C . SER A 1 249 ? 25.393 3.589 -7.695 1.00 76.06 249 SER A C 1
ATOM 2104 O O . SER A 1 249 ? 25.436 2.502 -8.256 1.00 76.06 249 SER A O 1
ATOM 2106 N N . ASP A 1 250 ? 25.729 4.728 -8.307 1.00 84.00 250 ASP A N 1
ATOM 2107 C CA . ASP A 1 250 ? 26.232 4.836 -9.691 1.00 84.00 250 ASP A CA 1
ATOM 2108 C C . ASP A 1 250 ? 27.307 5.936 -9.761 1.00 84.00 250 ASP A C 1
ATOM 2110 O O . ASP A 1 250 ? 27.165 6.964 -10.427 1.00 84.00 250 ASP A O 1
ATOM 2114 N N . SER A 1 251 ? 28.361 5.760 -8.956 1.00 86.88 251 SER A N 1
ATOM 2115 C CA . SER A 1 251 ? 29.381 6.785 -8.706 1.00 86.88 251 SER A CA 1
ATOM 2116 C C . SER A 1 251 ? 30.124 7.213 -9.973 1.00 86.88 251 SER A C 1
ATOM 2118 O O . SER A 1 251 ? 30.399 8.400 -10.141 1.00 86.88 251 SER A O 1
ATOM 2120 N N . SER A 1 252 ? 30.409 6.280 -10.886 1.00 89.88 252 SER A N 1
ATOM 2121 C CA . SER A 1 252 ? 31.136 6.555 -12.128 1.00 89.88 252 SER A CA 1
ATOM 2122 C C . SER A 1 252 ? 30.343 7.470 -13.059 1.00 89.88 252 SER A C 1
ATOM 2124 O O . SER A 1 252 ? 30.868 8.492 -13.506 1.00 89.88 252 SER A O 1
ATOM 2126 N N . PHE A 1 253 ? 29.066 7.160 -13.305 1.00 91.94 253 PHE A N 1
ATOM 2127 C CA . PHE A 1 253 ? 28.226 7.981 -14.172 1.00 91.94 253 PHE A CA 1
ATOM 2128 C C . PHE A 1 253 ? 27.874 9.322 -13.516 1.00 91.94 253 PHE A C 1
ATOM 2130 O O . PHE A 1 253 ? 27.914 10.358 -14.176 1.00 91.94 253 PHE A O 1
ATOM 2137 N N . TYR A 1 254 ? 27.642 9.338 -12.201 1.00 92.38 254 TYR A N 1
ATOM 2138 C CA . TYR A 1 254 ? 27.476 10.578 -11.439 1.00 92.38 254 TYR A CA 1
ATOM 2139 C C . TYR A 1 254 ? 28.685 11.517 -11.592 1.00 92.38 254 TYR A C 1
ATOM 2141 O O . TYR A 1 254 ? 28.527 12.690 -11.931 1.00 92.38 254 TYR A O 1
ATOM 2149 N N . SER A 1 255 ? 29.905 11.002 -11.397 1.00 92.25 255 SER A N 1
ATOM 2150 C CA . SER A 1 255 ? 31.137 11.778 -11.571 1.00 92.25 255 SER A CA 1
ATOM 2151 C C . SER A 1 255 ? 31.343 12.247 -13.011 1.00 92.25 255 SER A C 1
ATOM 2153 O O . SER A 1 255 ? 31.843 13.352 -13.220 1.00 92.25 255 SER A O 1
ATOM 2155 N N . TYR A 1 256 ? 30.950 11.441 -14.000 1.00 94.81 256 TYR A N 1
ATOM 2156 C CA . TYR A 1 256 ? 30.968 11.851 -15.402 1.00 94.81 256 TYR A CA 1
ATOM 2157 C C . TYR A 1 256 ? 30.037 13.044 -15.656 1.00 94.81 256 TYR A C 1
ATOM 2159 O O . TYR A 1 256 ? 30.480 14.021 -16.250 1.00 94.81 256 TYR A O 1
ATOM 2167 N N . LEU A 1 257 ? 28.794 13.014 -15.161 1.00 94.12 257 LEU A N 1
ATOM 2168 C CA . LEU A 1 257 ? 27.838 14.115 -15.344 1.00 94.12 257 LEU A CA 1
ATOM 2169 C C . LEU A 1 257 ? 28.308 15.421 -14.692 1.00 94.12 257 LEU A C 1
ATOM 2171 O O . LEU A 1 257 ? 28.124 16.485 -15.278 1.00 94.12 257 LEU A O 1
ATOM 2175 N N . ILE A 1 258 ? 28.949 15.348 -13.519 1.00 92.62 258 ILE A N 1
ATOM 2176 C CA . ILE A 1 258 ? 29.563 16.524 -12.880 1.00 92.62 258 ILE A CA 1
ATOM 2177 C C . ILE A 1 258 ? 30.639 17.121 -13.783 1.00 92.62 258 ILE A C 1
ATOM 2179 O O . ILE A 1 258 ? 30.547 18.290 -14.142 1.00 92.62 258 ILE A O 1
ATOM 2183 N N . LYS A 1 259 ? 31.610 16.309 -14.218 1.00 94.19 259 LYS A N 1
ATOM 2184 C CA . LYS A 1 259 ? 32.686 16.779 -15.103 1.00 94.19 259 LYS A CA 1
ATOM 2185 C C . LYS A 1 259 ? 32.139 17.312 -16.423 1.00 94.19 259 LYS A C 1
ATOM 2187 O O . LYS A 1 259 ? 32.668 18.279 -16.960 1.00 94.19 259 LYS A O 1
ATOM 2192 N N . LEU A 1 260 ? 31.098 16.673 -16.959 1.00 92.75 260 LEU A N 1
ATOM 2193 C CA . LEU A 1 260 ? 30.448 17.100 -18.191 1.00 92.75 260 LEU A CA 1
ATOM 2194 C C . LEU A 1 260 ? 29.841 18.492 -18.022 1.00 92.75 260 LEU A C 1
ATOM 2196 O O . LEU A 1 260 ? 30.072 19.327 -18.887 1.00 92.75 260 LEU A O 1
ATOM 2200 N N . ARG A 1 261 ? 29.135 18.745 -16.911 1.00 92.12 261 ARG A N 1
ATOM 2201 C CA . ARG A 1 261 ? 28.561 20.051 -16.556 1.00 92.12 261 ARG A CA 1
ATOM 2202 C C . ARG A 1 261 ? 29.645 21.105 -16.325 1.00 92.12 261 ARG A C 1
ATOM 2204 O O . ARG A 1 261 ? 29.572 22.162 -16.932 1.00 92.12 261 ARG A O 1
ATOM 2211 N N . GLU A 1 262 ? 30.653 20.816 -15.505 1.00 91.94 262 GLU A N 1
ATOM 2212 C CA . GLU A 1 262 ? 31.735 21.756 -15.152 1.00 91.94 262 GLU A CA 1
ATOM 2213 C C . GLU A 1 262 ? 32.560 22.221 -16.361 1.00 91.94 262 GLU A C 1
ATOM 2215 O O . GLU A 1 262 ? 33.100 23.322 -16.351 1.00 91.94 262 GLU A O 1
ATOM 2220 N N . ARG A 1 263 ? 32.649 21.401 -17.414 1.00 92.44 263 ARG A N 1
ATOM 2221 C CA . ARG A 1 263 ? 33.360 21.735 -18.658 1.00 92.44 263 ARG A CA 1
ATOM 2222 C C . ARG A 1 263 ? 32.591 22.665 -19.598 1.00 92.44 263 ARG A C 1
ATOM 2224 O O . ARG A 1 263 ? 33.147 23.046 -20.621 1.00 92.44 263 ARG A O 1
ATOM 2231 N N . GLN A 1 264 ? 31.327 22.970 -19.310 1.00 91.56 264 GLN A N 1
ATOM 2232 C CA . GLN A 1 264 ? 30.508 23.823 -20.173 1.00 91.56 264 GLN A CA 1
ATOM 2233 C C . GLN A 1 264 ? 30.631 25.293 -19.798 1.00 91.56 264 GLN A C 1
ATOM 2235 O O . GLN A 1 264 ? 30.977 25.624 -18.666 1.00 91.56 264 GLN A O 1
ATOM 2240 N N . ASP A 1 265 ? 30.230 26.166 -20.714 1.00 89.75 265 ASP A N 1
ATOM 2241 C CA . ASP A 1 265 ? 30.072 27.588 -20.434 1.00 89.75 265 ASP A CA 1
ATOM 2242 C C . ASP A 1 265 ? 29.013 27.845 -19.353 1.00 89.75 265 ASP A C 1
ATOM 2244 O O . ASP A 1 265 ? 28.037 27.100 -19.206 1.00 89.75 265 ASP A O 1
ATOM 2248 N N . GLU A 1 266 ? 29.156 28.961 -18.635 1.00 88.31 266 GLU A N 1
ATOM 2249 C CA . GLU A 1 266 ? 28.308 29.328 -17.493 1.00 88.31 266 GLU A CA 1
ATOM 2250 C C . GLU A 1 266 ? 26.803 29.300 -17.829 1.00 88.31 266 GLU A C 1
ATOM 2252 O O . GLU A 1 266 ? 25.972 28.874 -17.022 1.00 88.31 266 GLU A O 1
ATOM 2257 N N . HIS A 1 267 ? 26.436 29.702 -19.049 1.00 88.44 267 HIS A N 1
ATOM 2258 C CA . HIS A 1 267 ? 25.046 29.709 -19.497 1.00 88.44 267 HIS A CA 1
ATOM 2259 C C . HIS A 1 267 ? 24.451 28.292 -19.612 1.00 88.44 267 HIS A C 1
ATOM 2261 O O . HIS A 1 267 ? 23.284 28.095 -19.274 1.00 88.44 267 HIS A O 1
ATOM 2267 N N . ILE A 1 268 ? 25.239 27.291 -20.014 1.00 89.44 268 ILE A N 1
ATOM 2268 C CA . ILE A 1 268 ? 24.817 25.883 -20.050 1.00 89.44 268 ILE A CA 1
ATOM 2269 C C . ILE A 1 268 ? 24.874 25.267 -18.659 1.00 89.44 268 ILE A C 1
ATOM 2271 O O . ILE A 1 268 ? 23.962 24.528 -18.290 1.00 89.44 268 ILE A O 1
ATOM 2275 N N . GLN A 1 269 ? 25.875 25.614 -17.846 1.00 88.81 269 GLN A N 1
ATOM 2276 C CA . GLN A 1 269 ? 25.955 25.159 -16.454 1.00 88.81 269 GLN A CA 1
ATOM 2277 C C . GLN A 1 269 ? 24.705 25.529 -15.644 1.00 88.81 269 GLN A C 1
ATOM 2279 O O . GLN A 1 269 ? 24.253 24.729 -14.819 1.00 88.81 269 GLN A O 1
ATOM 2284 N N . LYS A 1 270 ? 24.134 26.718 -15.897 1.00 88.19 270 LYS A N 1
ATOM 2285 C CA . LYS A 1 270 ? 22.872 27.185 -15.295 1.00 88.19 270 LYS A CA 1
ATOM 2286 C C . LYS A 1 270 ? 21.661 26.381 -15.774 1.00 88.19 270 LYS A C 1
ATOM 2288 O O . LYS A 1 270 ? 20.772 26.091 -14.977 1.00 88.19 270 LYS A O 1
ATOM 2293 N N . LYS A 1 271 ? 21.633 25.986 -17.051 1.00 90.19 271 LYS A N 1
ATOM 2294 C CA . LYS A 1 271 ? 20.554 25.166 -17.628 1.00 90.19 271 LYS A CA 1
ATOM 2295 C C . LYS A 1 271 ? 20.644 23.693 -17.223 1.00 90.19 271 LYS A C 1
ATOM 2297 O O . LYS A 1 271 ? 19.611 23.043 -17.080 1.00 90.19 271 LYS A O 1
ATOM 2302 N N . PHE A 1 272 ? 21.850 23.162 -17.011 1.00 91.25 272 PHE A N 1
ATOM 2303 C CA . PHE A 1 272 ? 22.087 21.781 -16.583 1.00 91.25 272 PHE A CA 1
ATOM 2304 C C . PHE A 1 272 ? 21.807 21.617 -15.082 1.00 91.25 272 PHE A C 1
ATOM 2306 O O . PHE A 1 272 ? 22.700 21.424 -14.258 1.00 91.25 272 PHE A O 1
ATOM 2313 N N . THR A 1 273 ? 20.530 21.697 -14.725 1.00 90.94 273 THR A N 1
ATOM 2314 C CA . THR A 1 273 ? 20.072 21.636 -13.335 1.00 90.94 273 THR A CA 1
ATOM 2315 C C . THR A 1 273 ? 20.237 20.249 -12.710 1.00 90.94 273 THR A C 1
ATOM 2317 O O . THR A 1 273 ? 20.278 19.220 -13.390 1.00 90.94 273 THR A O 1
ATOM 2320 N N . ASP A 1 274 ? 20.224 20.212 -11.378 1.00 89.62 274 ASP A N 1
ATOM 2321 C CA . ASP A 1 274 ? 20.235 18.979 -10.587 1.00 89.62 274 ASP A CA 1
ATOM 2322 C C . ASP A 1 274 ? 19.081 18.034 -10.968 1.00 89.62 274 ASP A C 1
ATOM 2324 O O . ASP A 1 274 ? 19.245 16.816 -10.962 1.00 89.62 274 ASP A O 1
ATOM 2328 N N . ARG A 1 275 ? 17.936 18.575 -11.406 1.00 87.25 275 ARG A N 1
ATOM 2329 C CA . ARG A 1 275 ? 16.805 17.782 -11.915 1.00 87.25 275 ARG A CA 1
ATOM 2330 C C . ARG A 1 275 ? 17.126 17.040 -13.207 1.00 87.25 275 ARG A C 1
ATOM 2332 O O . ARG A 1 275 ? 16.714 15.895 -13.364 1.00 87.25 275 ARG A O 1
ATOM 2339 N N . ILE A 1 276 ? 17.870 17.666 -14.119 1.00 91.81 276 ILE A N 1
ATOM 2340 C CA . ILE A 1 276 ? 18.343 17.011 -15.347 1.00 91.81 276 ILE A CA 1
ATOM 2341 C C . ILE A 1 276 ? 19.332 15.903 -14.987 1.00 91.81 276 ILE A C 1
ATOM 2343 O O . ILE A 1 276 ? 19.222 14.794 -15.508 1.00 91.81 276 ILE A O 1
ATOM 2347 N N . MET A 1 277 ? 20.249 16.165 -14.050 1.00 92.38 277 MET A N 1
ATOM 2348 C CA . MET A 1 277 ? 21.185 15.148 -13.561 1.00 92.38 277 MET A CA 1
ATOM 2349 C C . MET A 1 277 ? 20.456 13.950 -12.937 1.00 92.38 277 MET A C 1
ATOM 2351 O O . MET A 1 277 ? 20.755 12.808 -13.278 1.00 92.38 277 MET A O 1
ATOM 2355 N N . ILE A 1 278 ? 19.478 14.194 -12.059 1.00 88.81 278 ILE A N 1
ATOM 2356 C CA . ILE A 1 278 ? 18.665 13.145 -11.427 1.00 88.81 278 ILE A CA 1
ATOM 2357 C C . ILE A 1 278 ? 17.920 12.325 -12.479 1.00 88.81 278 ILE A C 1
ATOM 2359 O O . ILE A 1 278 ? 17.947 11.097 -12.417 1.00 88.81 278 ILE A O 1
ATOM 2363 N N . ALA A 1 279 ? 17.279 12.979 -13.450 1.00 85.19 279 ALA A N 1
ATOM 2364 C CA . ALA A 1 279 ? 16.559 12.292 -14.515 1.00 85.19 279 ALA A CA 1
ATOM 2365 C C . ALA A 1 279 ? 17.504 11.408 -15.350 1.00 85.19 279 ALA A C 1
ATOM 2367 O O . ALA A 1 279 ? 17.214 10.228 -15.543 1.00 85.19 279 ALA A O 1
ATOM 2368 N N . LEU A 1 280 ? 18.676 11.914 -15.751 1.00 92.12 280 LEU A N 1
ATOM 2369 C CA . LEU A 1 280 ? 19.702 11.116 -16.437 1.00 92.12 280 LEU A CA 1
ATOM 2370 C C . LEU A 1 280 ? 20.124 9.892 -15.611 1.00 92.12 280 LEU A C 1
ATOM 2372 O O . LEU A 1 280 ? 20.125 8.774 -16.118 1.00 92.12 280 LEU A O 1
ATOM 2376 N N . LEU A 1 281 ? 20.430 10.072 -14.325 1.00 90.50 281 LEU A N 1
ATOM 2377 C CA . LEU A 1 281 ? 20.828 8.975 -13.431 1.00 90.50 281 LEU A CA 1
ATOM 2378 C C . LEU A 1 281 ? 19.711 7.942 -13.233 1.00 90.50 281 LEU A C 1
ATOM 2380 O O . LEU A 1 281 ? 19.982 6.749 -13.091 1.00 90.50 281 LEU A O 1
ATOM 2384 N N . ARG A 1 282 ? 18.452 8.386 -13.228 1.00 86.12 282 ARG A N 1
ATOM 2385 C CA . ARG A 1 282 ? 17.276 7.534 -13.041 1.00 86.12 282 ARG A CA 1
ATOM 2386 C C . ARG A 1 282 ? 16.982 6.692 -14.280 1.00 86.12 282 ARG A C 1
ATOM 2388 O O . ARG A 1 282 ? 16.893 5.472 -14.155 1.00 86.12 282 ARG A O 1
ATOM 2395 N N . TYR A 1 283 ? 16.842 7.316 -15.449 1.00 87.19 283 TYR A N 1
ATOM 2396 C CA . TYR A 1 283 ? 16.443 6.614 -16.675 1.00 87.19 283 TYR A CA 1
ATOM 2397 C C . TYR A 1 283 ? 17.590 5.823 -17.311 1.00 87.19 283 TYR A C 1
ATOM 2399 O O . TYR A 1 283 ? 17.343 4.794 -17.930 1.00 87.19 283 TYR A O 1
ATOM 2407 N N . CYS A 1 284 ? 18.846 6.214 -17.083 1.00 86.88 284 CYS A N 1
ATOM 2408 C CA . CYS A 1 284 ? 19.998 5.479 -17.605 1.00 86.88 284 CYS A CA 1
ATOM 2409 C C . CYS A 1 284 ? 20.493 4.353 -16.675 1.00 86.88 284 CYS A C 1
ATOM 2411 O O . CYS A 1 284 ? 21.457 3.671 -17.018 1.00 86.88 284 CYS A O 1
ATOM 2413 N N . LYS A 1 285 ? 19.866 4.123 -15.507 1.00 83.94 285 LYS A N 1
ATOM 2414 C CA . LYS A 1 285 ? 20.352 3.214 -14.442 1.00 83.94 285 LYS A CA 1
ATOM 2415 C C . LYS A 1 285 ? 20.604 1.763 -14.893 1.00 83.94 285 LYS A C 1
ATOM 2417 O O . LYS A 1 285 ? 21.384 1.063 -14.253 1.00 83.94 285 LYS A O 1
ATOM 2422 N N . GLY A 1 286 ? 19.970 1.313 -15.975 1.00 79.75 286 GLY A N 1
ATOM 2423 C CA . GLY A 1 286 ? 20.119 -0.039 -16.532 1.00 79.75 286 GLY A CA 1
ATOM 2424 C C . GLY A 1 286 ? 20.938 -0.138 -17.823 1.00 79.75 286 GLY A C 1
ATOM 2425 O O . GLY A 1 286 ? 21.103 -1.238 -18.335 1.00 79.75 286 GLY A O 1
ATOM 2426 N N . LEU A 1 287 ? 21.431 0.978 -18.364 1.00 81.69 287 LEU A N 1
ATOM 2427 C CA . LEU A 1 287 ? 22.128 0.995 -19.652 1.00 81.69 287 LEU A CA 1
ATOM 2428 C C . LEU A 1 287 ? 23.629 0.724 -19.492 1.00 81.69 287 LEU A C 1
ATOM 2430 O O . LEU A 1 287 ? 24.215 1.012 -18.444 1.00 81.69 287 LEU A O 1
ATOM 2434 N N . ASN A 1 288 ? 24.273 0.232 -20.556 1.00 88.94 288 ASN A N 1
ATOM 2435 C CA . ASN A 1 288 ? 25.734 0.199 -20.639 1.00 88.94 288 ASN A CA 1
ATOM 2436 C C . ASN A 1 288 ? 26.290 1.629 -20.516 1.00 88.94 288 ASN A C 1
ATOM 2438 O O . ASN A 1 288 ? 25.706 2.576 -21.040 1.00 88.94 288 ASN A O 1
ATOM 2442 N N . TYR A 1 289 ? 27.423 1.779 -19.827 1.00 88.69 289 TYR A N 1
ATOM 2443 C CA . TYR A 1 289 ? 28.114 3.044 -19.607 1.00 88.69 289 TYR A CA 1
ATOM 2444 C C . TYR A 1 289 ? 28.294 3.879 -20.883 1.00 88.69 289 TYR A C 1
ATOM 2446 O O . TYR A 1 289 ? 28.029 5.078 -20.845 1.00 88.69 289 TYR A O 1
ATOM 2454 N N . LEU A 1 290 ? 28.647 3.255 -22.014 1.00 88.25 290 LEU A N 1
ATOM 2455 C CA . LEU A 1 290 ? 28.792 3.958 -23.296 1.00 88.25 290 LEU A CA 1
ATOM 2456 C C . LEU A 1 290 ? 27.479 4.647 -23.718 1.00 88.25 290 LEU A C 1
ATOM 2458 O O . LEU A 1 290 ? 27.464 5.830 -24.050 1.00 88.25 290 LEU A O 1
ATOM 2462 N N . TYR A 1 291 ? 26.354 3.938 -23.606 1.00 90.38 291 TYR A N 1
ATOM 2463 C CA . TYR A 1 291 ? 25.029 4.474 -23.927 1.00 90.38 291 TYR A CA 1
ATOM 2464 C C . TYR A 1 291 ? 24.607 5.572 -22.954 1.00 90.38 291 TYR A C 1
ATOM 2466 O O . TYR A 1 291 ? 24.011 6.569 -23.360 1.00 90.38 291 TYR A O 1
ATOM 2474 N N . LYS A 1 292 ? 24.966 5.442 -21.669 1.00 92.44 292 LYS A N 1
ATOM 2475 C CA . LYS A 1 292 ? 24.727 6.510 -20.690 1.00 92.44 292 LYS A CA 1
ATOM 2476 C C . LYS A 1 292 ? 25.420 7.813 -21.111 1.00 92.44 292 LYS A C 1
ATOM 2478 O O . LYS A 1 292 ? 24.820 8.882 -21.002 1.00 92.44 292 LYS A O 1
ATOM 2483 N N . GLN A 1 293 ? 26.664 7.725 -21.590 1.00 93.69 293 GLN A N 1
ATOM 2484 C CA . GLN A 1 293 ? 27.441 8.880 -22.052 1.00 93.69 293 GLN A CA 1
ATOM 2485 C C . GLN A 1 293 ? 26.860 9.497 -23.327 1.00 93.69 293 GLN A C 1
ATOM 2487 O O . GLN A 1 293 ? 26.759 10.722 -23.423 1.00 93.69 293 GLN A O 1
ATOM 2492 N N . GLU A 1 294 ? 26.441 8.669 -24.283 1.00 91.31 294 GLU A N 1
ATOM 2493 C CA . GLU A 1 294 ? 25.841 9.154 -25.525 1.00 91.31 294 GLU A CA 1
ATOM 2494 C C . GLU A 1 294 ? 24.529 9.901 -25.258 1.00 91.31 294 GLU A C 1
ATOM 2496 O O . GLU A 1 294 ? 24.346 11.031 -25.715 1.00 91.31 294 GLU A O 1
ATOM 2501 N N . ILE A 1 295 ? 23.643 9.323 -24.443 1.00 91.94 295 ILE A N 1
ATOM 2502 C CA . ILE A 1 295 ? 22.376 9.960 -24.065 1.00 91.94 295 ILE A CA 1
ATOM 2503 C C . ILE A 1 295 ? 22.638 11.273 -23.322 1.00 91.94 295 ILE A C 1
ATOM 2505 O O . ILE A 1 295 ? 22.036 12.290 -23.660 1.00 91.94 295 ILE A O 1
ATOM 2509 N N . ALA A 1 296 ? 23.571 11.296 -22.365 1.00 94.31 296 ALA A N 1
ATOM 2510 C CA . ALA A 1 296 ? 23.948 12.527 -21.669 1.00 94.31 296 ALA A CA 1
ATOM 2511 C C . ALA A 1 296 ? 24.454 13.616 -22.631 1.00 94.31 296 ALA A C 1
ATOM 2513 O O . ALA A 1 296 ? 24.085 14.781 -22.482 1.00 94.31 296 ALA A O 1
ATOM 2514 N N . SER A 1 297 ? 25.235 13.235 -23.644 1.00 91.44 297 SER A N 1
ATOM 2515 C CA . SER A 1 297 ? 25.737 14.155 -24.670 1.00 91.44 297 SER A CA 1
ATOM 2516 C C . SER A 1 297 ? 24.603 14.712 -25.537 1.00 91.44 297 SER A C 1
ATOM 2518 O O . SER A 1 297 ? 24.552 15.916 -25.762 1.00 91.44 297 SER A O 1
ATOM 2520 N N . ARG A 1 298 ? 23.627 13.886 -25.937 1.00 91.19 298 ARG A N 1
ATOM 2521 C CA . ARG A 1 298 ? 22.437 14.345 -26.683 1.00 91.19 298 ARG A CA 1
ATOM 2522 C C . ARG A 1 298 ? 21.586 15.329 -25.877 1.00 91.19 298 ARG A C 1
ATOM 2524 O O . ARG A 1 298 ? 21.097 16.320 -26.420 1.00 91.19 298 ARG A O 1
ATOM 2531 N N . ILE A 1 299 ? 21.411 15.078 -24.576 1.00 92.94 299 ILE A N 1
ATOM 2532 C CA . ILE A 1 299 ? 20.712 16.014 -23.682 1.00 92.94 299 ILE A CA 1
ATOM 2533 C C . ILE A 1 299 ? 21.487 17.325 -23.567 1.00 92.94 299 ILE A C 1
ATOM 2535 O O . ILE A 1 299 ? 20.879 18.391 -23.614 1.00 92.94 299 ILE A O 1
ATOM 2539 N N . LEU A 1 300 ? 22.815 17.256 -23.468 1.00 90.44 300 LEU A N 1
ATOM 2540 C CA . LEU A 1 300 ? 23.660 18.439 -23.434 1.00 90.44 300 LEU A CA 1
ATOM 2541 C C . LEU A 1 300 ? 23.525 19.270 -24.719 1.00 90.44 300 LEU A C 1
ATOM 2543 O O . LEU A 1 300 ? 23.262 20.463 -24.617 1.00 90.44 300 LEU A O 1
ATOM 2547 N N . THR A 1 301 ? 23.609 18.655 -25.904 1.00 88.00 301 THR A N 1
ATOM 2548 C CA . THR A 1 301 ? 23.374 19.337 -27.191 1.00 88.00 301 THR A CA 1
ATOM 2549 C C . THR A 1 301 ? 22.020 20.040 -27.197 1.00 88.00 301 THR A C 1
ATOM 2551 O O . THR A 1 301 ? 21.928 21.218 -27.527 1.00 88.00 301 THR A O 1
ATOM 2554 N N . LYS A 1 302 ? 20.968 19.377 -26.701 1.00 88.44 302 LYS A N 1
ATOM 2555 C CA . LYS A 1 302 ? 19.644 19.998 -26.614 1.00 88.44 302 LYS A CA 1
ATOM 2556 C C . LYS A 1 302 ? 19.616 21.251 -25.731 1.00 88.44 302 LYS A C 1
ATOM 2558 O O . LYS A 1 302 ? 18.834 22.163 -26.003 1.00 88.44 302 LYS A O 1
ATOM 2563 N N . LEU A 1 303 ? 20.427 21.315 -24.673 1.00 87.88 303 LEU A N 1
ATOM 2564 C CA . LEU A 1 303 ? 20.510 22.488 -23.792 1.00 87.88 303 LEU A CA 1
ATOM 2565 C C . LEU A 1 303 ? 21.187 23.695 -24.458 1.00 87.88 303 LEU A C 1
ATOM 2567 O O . LEU A 1 303 ? 20.910 24.831 -24.057 1.00 87.88 303 LEU A O 1
ATOM 2571 N N . PHE A 1 304 ? 22.024 23.469 -25.475 1.00 85.69 304 PHE A N 1
ATOM 2572 C CA . PHE A 1 304 ? 22.524 24.542 -26.337 1.00 85.69 304 PHE A CA 1
ATOM 2573 C C . PHE A 1 304 ? 21.400 25.105 -27.212 1.00 85.69 304 PHE A C 1
ATOM 2575 O O . PHE A 1 304 ? 21.213 26.319 -27.257 1.00 85.69 304 PHE A O 1
ATOM 2582 N N . ASP A 1 305 ? 20.580 24.231 -27.796 1.00 85.50 305 ASP A N 1
ATOM 2583 C CA . ASP A 1 305 ? 19.544 24.623 -28.763 1.00 85.50 305 ASP A CA 1
ATOM 2584 C C . ASP A 1 305 ? 18.271 25.199 -28.129 1.00 85.50 305 ASP A C 1
ATOM 2586 O O . ASP A 1 305 ? 17.430 25.788 -28.808 1.00 85.50 305 ASP A O 1
ATOM 2590 N N . THR A 1 306 ? 18.068 24.987 -26.827 1.00 84.31 306 THR A N 1
ATOM 2591 C CA . THR A 1 306 ? 16.821 25.352 -26.144 1.00 84.31 306 THR A CA 1
ATOM 2592 C C . THR A 1 306 ? 17.042 26.325 -24.999 1.00 84.31 306 THR A C 1
ATOM 2594 O O . THR A 1 306 ? 18.103 26.371 -24.374 1.00 84.31 306 THR A O 1
ATOM 2597 N N . LYS A 1 307 ? 16.014 27.129 -24.697 1.00 76.31 307 LYS A N 1
ATOM 2598 C CA . LYS A 1 307 ? 16.031 28.013 -23.523 1.00 76.31 307 LYS A CA 1
ATOM 2599 C C . LYS A 1 307 ? 16.031 27.199 -22.227 1.00 76.31 307 LYS A C 1
ATOM 2601 O O . LYS A 1 307 ? 16.819 27.498 -21.336 1.00 76.31 307 LYS A O 1
ATOM 2606 N N . GLU A 1 308 ? 15.206 26.154 -22.161 1.00 81.56 308 GLU A N 1
ATOM 2607 C CA . GLU A 1 308 ? 15.100 25.248 -21.018 1.00 81.56 308 GLU A CA 1
ATOM 2608 C C . GLU A 1 308 ? 14.456 23.904 -21.398 1.00 81.56 308 GLU A C 1
ATOM 2610 O O . GLU A 1 308 ? 13.741 23.797 -22.396 1.00 81.56 308 GLU A O 1
ATOM 2615 N N . ILE A 1 309 ? 14.663 22.890 -20.552 1.00 85.62 309 ILE A N 1
ATOM 2616 C CA . ILE A 1 309 ? 13.904 21.634 -20.573 1.00 85.62 309 ILE A CA 1
ATOM 2617 C C . ILE A 1 309 ? 12.923 21.672 -19.395 1.00 85.62 309 ILE A C 1
ATOM 2619 O O . ILE A 1 309 ? 13.299 21.408 -18.254 1.00 85.62 309 ILE A O 1
ATOM 2623 N N . SER A 1 310 ? 11.661 21.999 -19.673 1.00 78.81 310 SER A N 1
ATOM 2624 C CA . SER A 1 310 ? 10.622 22.221 -18.653 1.00 78.81 310 SER A CA 1
ATOM 2625 C C . SER A 1 310 ? 10.209 20.953 -17.890 1.00 78.81 310 SER A C 1
ATOM 2627 O O . SER A 1 310 ? 9.818 21.026 -16.724 1.00 78.81 310 SER A O 1
ATOM 2629 N N . SER A 1 311 ? 10.334 19.771 -18.506 1.00 83.38 311 SER A N 1
ATOM 2630 C CA . SER A 1 311 ? 10.062 18.475 -17.868 1.00 83.38 311 SER A CA 1
ATOM 2631 C C . SER A 1 311 ? 11.198 17.474 -18.129 1.00 83.38 311 SER A C 1
ATOM 2633 O O . SER A 1 311 ? 11.090 16.643 -19.037 1.00 83.38 311 SER A O 1
ATOM 2635 N N . PRO A 1 312 ? 12.300 17.540 -17.351 1.00 84.81 312 PRO A N 1
ATOM 2636 C CA . PRO A 1 312 ? 13.472 16.688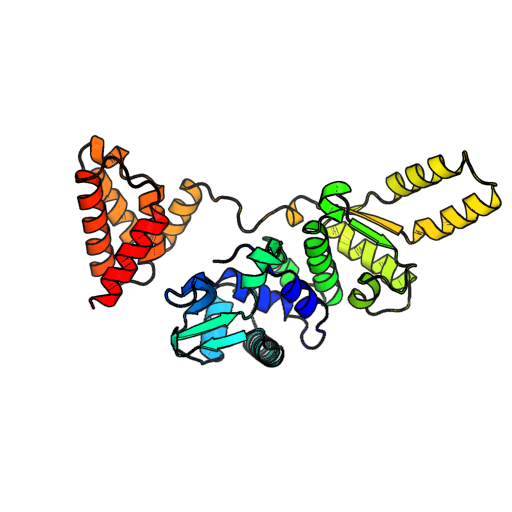 -17.556 1.00 84.81 312 PRO A CA 1
ATOM 2637 C C . PRO A 1 312 ? 13.150 15.195 -17.544 1.00 84.81 312 PRO A C 1
ATOM 2639 O O . PRO A 1 312 ? 13.606 14.472 -18.423 1.00 84.81 312 PRO A O 1
ATOM 2642 N N . ASP A 1 313 ? 12.321 14.743 -16.597 1.00 77.12 313 ASP A N 1
ATOM 2643 C CA . ASP A 1 313 ? 11.933 13.337 -16.483 1.00 77.12 313 ASP A CA 1
ATOM 2644 C C . ASP A 1 313 ? 11.232 12.815 -17.740 1.00 77.12 313 ASP A C 1
ATOM 2646 O O . ASP A 1 313 ? 11.614 11.775 -18.271 1.00 77.12 313 ASP A O 1
ATOM 2650 N N . ARG A 1 314 ? 10.224 13.546 -18.235 1.00 74.94 314 ARG A N 1
ATOM 2651 C CA . ARG A 1 314 ? 9.470 13.143 -19.426 1.00 74.94 314 ARG A CA 1
ATOM 2652 C C . ARG A 1 314 ? 10.371 13.139 -20.655 1.00 74.94 314 ARG A C 1
ATOM 2654 O O . ARG A 1 314 ? 10.393 12.159 -21.387 1.00 74.94 314 ARG A O 1
ATOM 2661 N N . TYR A 1 315 ? 11.128 14.217 -20.856 1.00 84.62 315 TYR A N 1
ATOM 2662 C CA . TYR A 1 315 ? 11.976 14.369 -22.034 1.00 84.62 315 TYR A CA 1
ATOM 2663 C C . TYR A 1 315 ? 13.079 13.305 -22.092 1.00 84.62 315 TYR A C 1
ATOM 2665 O O . TYR A 1 315 ? 13.222 12.616 -23.098 1.00 84.62 315 TYR A O 1
ATOM 2673 N N . ILE A 1 316 ? 13.831 13.131 -21.002 1.00 88.25 316 ILE A N 1
ATOM 2674 C CA . ILE A 1 316 ? 14.928 12.158 -20.941 1.00 88.25 316 ILE A CA 1
ATOM 2675 C C . ILE A 1 316 ? 14.388 10.731 -21.040 1.00 88.25 316 ILE A C 1
ATOM 2677 O O . ILE A 1 316 ? 14.981 9.919 -21.747 1.00 88.25 316 ILE A O 1
ATOM 2681 N N . GLY A 1 317 ? 13.251 10.433 -20.402 1.00 77.12 317 GLY A N 1
ATOM 2682 C CA . GLY A 1 317 ? 12.574 9.145 -20.552 1.00 77.12 317 GLY A CA 1
ATOM 2683 C C . GLY A 1 317 ? 12.260 8.823 -22.016 1.00 77.12 317 GLY A C 1
ATOM 2684 O O . GLY A 1 317 ? 12.612 7.745 -22.489 1.00 77.12 317 GLY A O 1
ATOM 2685 N N . THR A 1 318 ? 11.692 9.781 -22.760 1.00 80.31 318 THR A N 1
ATOM 2686 C CA . THR A 1 318 ? 11.413 9.627 -24.199 1.00 80.31 318 THR A CA 1
ATOM 2687 C C . THR A 1 318 ? 12.688 9.433 -25.023 1.00 80.31 318 THR A C 1
ATOM 2689 O O . THR A 1 318 ? 12.718 8.563 -25.888 1.00 80.31 318 THR A O 1
ATOM 2692 N N . VAL A 1 319 ? 13.758 10.188 -24.749 1.00 84.31 319 VAL A N 1
ATOM 2693 C CA . VAL A 1 319 ? 15.045 10.036 -25.455 1.00 84.31 319 VAL A CA 1
ATOM 2694 C C . VAL A 1 319 ? 15.640 8.644 -25.232 1.00 84.31 319 VAL A C 1
ATOM 2696 O O . VAL A 1 319 ? 16.090 8.015 -26.186 1.00 84.31 319 VAL A O 1
ATOM 2699 N N . VAL A 1 320 ? 15.624 8.149 -23.992 1.00 83.81 320 VAL A N 1
ATOM 2700 C CA . VAL A 1 320 ? 16.119 6.806 -23.651 1.00 83.81 320 VAL A CA 1
ATOM 2701 C C . VAL A 1 320 ? 15.293 5.730 -24.355 1.00 83.81 320 VAL A C 1
ATOM 2703 O O . VAL A 1 320 ? 15.863 4.802 -24.921 1.00 83.81 320 VAL A O 1
ATOM 2706 N N . GLN A 1 321 ? 13.966 5.862 -24.359 1.00 78.81 321 GLN A N 1
ATOM 2707 C CA . GLN A 1 321 ? 13.075 4.908 -25.017 1.00 78.81 321 GLN A CA 1
ATOM 2708 C C . GLN A 1 321 ? 13.301 4.865 -26.533 1.00 78.81 321 GLN A C 1
ATOM 2710 O O . GLN A 1 321 ? 13.460 3.781 -27.086 1.00 78.81 321 GLN A O 1
ATOM 2715 N N . ALA A 1 322 ? 13.384 6.026 -27.188 1.00 78.38 322 ALA A N 1
ATOM 2716 C CA . ALA A 1 322 ? 13.661 6.110 -28.620 1.00 78.38 322 ALA A CA 1
ATOM 2717 C C . ALA A 1 322 ? 15.036 5.521 -28.972 1.00 78.38 322 ALA A C 1
ATOM 2719 O O . ALA A 1 322 ? 15.179 4.830 -29.975 1.00 78.38 322 ALA A O 1
ATOM 2720 N N . TYR A 1 323 ? 16.046 5.757 -28.128 1.00 82.62 323 TYR A N 1
ATOM 2721 C CA . TYR A 1 323 ? 17.378 5.187 -28.315 1.00 82.62 323 TYR A CA 1
ATOM 2722 C C . TYR A 1 323 ? 17.367 3.656 -28.216 1.00 82.62 323 TYR A C 1
ATOM 2724 O O . TYR A 1 323 ? 17.973 2.988 -29.042 1.00 82.62 323 TYR A O 1
ATOM 2732 N N . LEU A 1 324 ? 16.641 3.096 -27.243 1.00 76.00 324 LEU A N 1
ATOM 2733 C CA . LEU A 1 324 ? 16.507 1.646 -27.079 1.00 76.00 324 LEU A CA 1
ATOM 2734 C C . LEU A 1 324 ? 15.736 0.966 -28.216 1.00 76.00 324 LEU A C 1
ATOM 2736 O O . LEU A 1 324 ? 15.974 -0.206 -28.461 1.00 76.00 324 LEU A O 1
ATOM 2740 N N . GLN A 1 325 ? 14.818 1.670 -28.880 1.00 77.25 325 GLN A N 1
ATOM 2741 C CA . GLN A 1 325 ? 14.073 1.150 -30.035 1.00 77.25 325 GLN A CA 1
ATOM 2742 C C . GLN A 1 325 ? 14.886 1.156 -31.337 1.00 77.25 325 GLN A C 1
ATOM 2744 O O . GLN A 1 325 ? 14.507 0.484 -32.290 1.00 77.25 325 GLN A O 1
ATOM 2749 N N . ALA A 1 326 ? 15.959 1.949 -31.395 1.00 74.38 326 ALA A N 1
ATOM 2750 C CA . ALA A 1 326 ? 16.842 2.052 -32.555 1.00 74.38 326 ALA A CA 1
ATOM 2751 C C . ALA A 1 326 ? 18.029 1.068 -32.511 1.00 74.38 326 ALA A C 1
ATOM 2753 O O . ALA A 1 326 ? 18.779 0.990 -33.485 1.00 74.38 326 ALA A O 1
ATOM 2754 N N . LEU A 1 327 ? 18.214 0.374 -31.384 1.00 70.00 327 LEU A N 1
ATOM 2755 C CA . LEU A 1 327 ? 19.148 -0.741 -31.202 1.00 70.00 327 LEU A CA 1
ATOM 2756 C C . LEU A 1 327 ? 18.448 -2.057 -31.543 1.00 70.00 327 LEU A C 1
ATOM 2758 O O . LEU A 1 327 ? 19.136 -2.932 -32.113 1.00 70.00 327 LEU A O 1
#

Sequence (327 aa):
MATKISIDHALQIVKNNDHHKLIDVFNVLAKISSQYKEDETQRDFFIIFSHTDSLYHLSKIIKKEAPYIKSRTTITNCLKTLINMNILYYSYGVNGWVIRGMDNMLTEGYIELRKIFFTDIFYNMNITEKKALFYSVYIMSTKGYKSLKQIIINVKNIDSEWMQIFKSDNIYYIRERVQNILNRFFKDISDIKREQELEKLEDYIGEEQINKAKKDLKFKFFFIPNKIINEKLATKKTDREELQNFRKSDSSFYSYLIKLRERQDEHIQKKFTDRIMIALLRYCKGLNYLYKQEIASRILTKLFDTKEISSPDRYIGTVVQAYLQAL

pLDDT: mean 87.22, std 7.27, range [48.72, 97.75]

Radius of gyration: 24.78 Å; chains: 1; bounding box: 66×49×67 Å